Protein AF-A0A4R1GDG7-F1 (afdb_monomer)

Secondary structure (DSSP, 8-state):
-PPPP---GGG-SEEEEEIIIIIB-HHHHHHHHHHHHHHHHT----HHHHHHHHHHHHHHHHHH-TTS-HHHHHHHHHHHHHHHTTPPP-HHHHHHHHHHHTSPPBPTHHHHHHHHHTTTSEEEEEE-GGGHHHHHTSTT-EEEES-SSS-----TTS-EEEEES-GGGSPTT-EEEEE--TTPPP-TT-SEEESSHHHHHHHHHHHHHHHHHHHHTT--

Organism: NCBI:txid1476959

Foldseek 3Di:
DDDQAPDQPLQAAAEEEACVFAWWDLLVLQLVLVVVVCVVLVDPDDSVNSSVQLVVQLCVQCVVCVPDASLVSQLVSVQVSCVVSVHDRDSVSSNVSSVSSLVIDTDPQRLVLCVLVLVRHQAEYEDEPSCVVVVVVRPRHHYDHDQLDDRRPDPPVGQYEYEGQDPVSHDPPHAYEHADEPPGDDDPDHSHYDPHSVVVVVSNVVSVVVVVVVVVVPDD

Nearest PDB structures (foldseek):
  3smv-assembly1_A  TM=8.214E-01  e=2.024E-11  Pseudomonas sp. A2C
  8hp5-assembly3_C  TM=8.440E-01  e=6.913E-11  Novosphingobium sp. MBES04
  8yvw-assembly1_A  TM=8.098E-01  e=2.926E-11  Pseudomonas sp. A2C
  8hp7-assembly3_C  TM=7.987E-01  e=6.913E-11  Novosphingobium sp. MBES04
  8hp6-assembly3_C  TM=8.041E-01  e=1.358E-10  Novosphingobium sp. MBES04

InterPro domains:
  IPR023214 HAD superfamily [G3DSA:3.40.50.1000] (12-126)

Radius of gyration: 20.16 Å; Cα contacts (8 Å, |Δi|>4): 294; chains: 1; bounding box: 46×31×69 Å

Sequence (220 aa):
MKAQGDVHLVSYRHLVLDLPAGLVNFERSLITALQSLARLTQRHDTDEYLLRRFDSILANLCGAQPESDLENCIELAYLELRNELGLQSDLHAARAFARQVTRWQLYEDVPGALLYLRKFFTLSLLCPQRYQPLAASIAGVRFLEGELCDEVRVDSRVPALFIGGSRSLVPSGADWCQLRRAGRKDSEGAALVVDSLLELVALHQTQLRVASAGLEGCLP

Mean predicted aligned error: 8.97 Å

Solvent-accessible surface area (backbone atoms only — not comparable to full-atom values): 12577 Å² total; per-residue (Å²): 138,80,80,74,52,91,73,59,64,85,71,38,47,32,39,40,34,28,38,81,45,57,38,44,38,58,65,66,39,42,48,66,57,49,52,60,55,41,63,74,63,75,49,88,72,51,72,69,54,56,51,54,51,46,52,52,44,32,50,52,49,40,66,76,36,76,86,57,50,49,53,60,34,43,24,53,28,47,40,51,52,31,49,76,65,74,41,79,81,47,71,68,61,20,52,52,48,24,63,56,40,71,64,61,43,62,41,86,49,39,67,65,30,51,67,54,47,53,77,74,26,50,44,32,37,39,35,43,72,70,47,42,76,64,54,72,69,50,83,88,53,44,82,42,75,36,60,62,58,96,64,68,83,66,62,87,90,53,48,50,38,37,34,20,57,58,71,86,36,53,61,88,94,57,53,36,31,34,32,49,44,92,96,60,72,90,66,90,86,51,42,39,77,37,69,43,56,49,53,51,49,52,51,43,55,51,52,52,52,53,56,54,54,62,57,69,75,69,68,134

pLDDT: mean 79.26, std 13.62, range [26.39, 94.94]

Structure (mmCIF, N/CA/C/O backbone):
data_AF-A0A4R1GDG7-F1
#
_entry.id   AF-A0A4R1GDG7-F1
#
loop_
_atom_site.group_PDB
_atom_site.id
_atom_site.type_symbol
_atom_site.label_atom_id
_atom_site.label_alt_id
_atom_site.label_comp_id
_atom_site.label_asym_id
_atom_site.label_entity_id
_atom_site.label_seq_id
_atom_site.pdbx_PDB_ins_code
_atom_site.Cartn_x
_atom_site.Cartn_y
_atom_site.Cartn_z
_atom_site.occupancy
_atom_site.B_iso_or_equiv
_atom_site.auth_seq_id
_atom_site.auth_comp_id
_atom_site.auth_asym_id
_atom_site.auth_atom_id
_atom_site.pdbx_PDB_model_num
ATOM 1 N N . MET A 1 1 ? -14.066 -2.294 -24.208 1.00 31.61 1 MET A N 1
ATOM 2 C CA . MET A 1 1 ? -12.667 -2.762 -24.115 1.00 31.61 1 MET A CA 1
ATOM 3 C C . MET A 1 1 ? -11.778 -1.707 -24.756 1.00 31.61 1 MET A C 1
ATOM 5 O O . MET A 1 1 ? -11.641 -1.706 -25.971 1.00 31.61 1 MET A O 1
ATOM 9 N N . LYS A 1 2 ? -11.290 -0.731 -23.980 1.00 26.39 2 LYS A N 1
ATOM 10 C CA . LYS A 1 2 ? -10.283 0.221 -24.473 1.00 26.39 2 LYS A CA 1
ATOM 11 C C . LYS A 1 2 ? -8.925 -0.472 -24.402 1.00 26.39 2 LYS A C 1
ATOM 13 O O . LYS A 1 2 ? -8.643 -1.124 -23.402 1.00 26.39 2 LYS A O 1
ATOM 18 N N . ALA A 1 3 ? -8.161 -0.377 -25.485 1.00 31.73 3 ALA A N 1
ATOM 19 C CA . ALA A 1 3 ? -6.831 -0.951 -25.604 1.00 31.73 3 ALA A CA 1
ATOM 20 C C . ALA A 1 3 ? -5.943 -0.475 -24.448 1.00 31.73 3 ALA A C 1
ATOM 22 O O . ALA A 1 3 ? -5.862 0.725 -24.180 1.00 31.73 3 ALA A O 1
ATOM 23 N N . GLN A 1 4 ? -5.315 -1.436 -23.773 1.00 45.41 4 GLN A N 1
ATOM 24 C CA . GLN A 1 4 ? -4.143 -1.222 -22.934 1.00 45.41 4 GLN A CA 1
ATOM 25 C C . GLN A 1 4 ? -3.137 -0.447 -23.793 1.00 45.41 4 GLN A C 1
ATOM 27 O O . GLN A 1 4 ? -2.808 -0.902 -24.887 1.00 45.41 4 GLN A O 1
ATOM 32 N N . GLY A 1 5 ? -2.733 0.753 -23.372 1.00 50.06 5 GLY A N 1
ATOM 33 C CA . GLY A 1 5 ? -1.659 1.457 -24.068 1.00 50.06 5 GLY A CA 1
ATOM 34 C C . GLY A 1 5 ? -0.410 0.578 -24.048 1.00 50.06 5 GLY A C 1
ATOM 35 O O . GLY A 1 5 ? -0.160 -0.084 -23.040 1.00 50.06 5 GLY A O 1
ATOM 36 N N . ASP A 1 6 ? 0.343 0.536 -25.148 1.00 65.69 6 ASP A N 1
ATOM 37 C CA . ASP A 1 6 ? 1.596 -0.221 -25.265 1.00 65.69 6 ASP A CA 1
ATOM 38 C C . ASP A 1 6 ? 2.666 0.361 -24.319 1.00 65.69 6 ASP A C 1
ATOM 40 O O . ASP A 1 6 ? 3.580 1.086 -24.713 1.00 65.69 6 ASP A O 1
ATOM 44 N N . VAL A 1 7 ? 2.533 0.087 -23.021 1.00 79.62 7 VAL A N 1
ATOM 45 C CA . VAL A 1 7 ? 3.504 0.481 -22.003 1.00 79.62 7 VAL A CA 1
ATOM 46 C C . VAL A 1 7 ? 4.676 -0.486 -22.069 1.00 79.62 7 VAL A C 1
ATOM 48 O O . VAL A 1 7 ? 4.624 -1.627 -21.599 1.00 79.62 7 VAL A O 1
ATOM 51 N N . HIS A 1 8 ? 5.776 -0.006 -22.634 1.00 87.62 8 HIS A N 1
ATOM 52 C CA . HIS A 1 8 ? 7.045 -0.715 -22.647 1.00 87.62 8 HIS A CA 1
ATOM 53 C C . HIS A 1 8 ? 7.831 -0.385 -21.373 1.00 87.62 8 HIS A C 1
ATOM 55 O O . HIS A 1 8 ? 8.491 0.647 -21.288 1.00 87.62 8 HIS A O 1
ATOM 61 N N . LEU A 1 9 ? 7.796 -1.281 -20.383 1.00 90.25 9 LEU A N 1
ATOM 62 C CA . LEU A 1 9 ? 8.554 -1.176 -19.131 1.00 90.25 9 LEU A CA 1
ATOM 63 C C . LEU A 1 9 ? 10.053 -0.969 -19.375 1.00 90.25 9 LEU A C 1
ATOM 65 O O . LEU A 1 9 ? 10.709 -0.266 -18.614 1.00 90.25 9 LEU A O 1
ATOM 69 N N . VAL A 1 10 ? 10.580 -1.531 -20.463 1.00 89.50 10 VAL A N 1
ATOM 70 C CA . VAL A 1 10 ? 11.983 -1.372 -20.883 1.00 89.50 10 VAL A CA 1
ATOM 71 C C . VAL A 1 10 ? 12.363 0.067 -21.269 1.00 89.50 10 VAL A C 1
ATOM 73 O O . VAL A 1 10 ? 13.551 0.387 -21.309 1.00 89.50 10 VAL A O 1
ATOM 76 N N . SER A 1 11 ? 11.384 0.939 -21.526 1.00 89.56 11 SER A N 1
ATOM 77 C CA . SER A 1 11 ? 11.599 2.358 -21.839 1.00 89.56 11 SER A CA 1
ATOM 78 C C . SER A 1 11 ? 11.801 3.222 -20.592 1.00 89.56 11 SER A C 1
ATOM 80 O O . SER A 1 11 ? 12.280 4.351 -20.701 1.00 89.56 11 SER A O 1
ATOM 82 N N . TYR A 1 12 ? 11.472 2.709 -19.403 1.00 91.31 12 TYR A N 1
ATOM 83 C CA . TYR A 1 12 ? 11.630 3.434 -18.145 1.00 91.31 12 TYR A CA 1
ATOM 84 C C . TYR A 1 12 ? 12.960 3.103 -17.472 1.00 91.31 12 TYR A C 1
ATOM 86 O O . TYR A 1 12 ? 13.532 2.025 -17.630 1.00 91.31 12 TYR A O 1
ATOM 94 N N . ARG A 1 13 ? 13.460 4.049 -16.678 1.00 89.88 13 ARG A N 1
ATOM 95 C CA . ARG A 1 13 ? 14.675 3.882 -15.862 1.00 89.88 13 ARG A CA 1
ATOM 96 C C . ARG A 1 13 ? 14.401 4.000 -14.369 1.00 89.88 13 ARG A C 1
ATOM 98 O O . ARG A 1 13 ? 15.236 3.597 -13.558 1.00 89.88 13 ARG A O 1
ATOM 105 N N . HIS A 1 14 ? 13.234 4.522 -14.004 1.00 90.31 14 HIS A N 1
ATOM 106 C CA . HIS A 1 14 ? 12.847 4.787 -12.625 1.00 90.31 14 HIS A CA 1
ATOM 107 C C . HIS A 1 14 ? 11.423 4.293 -12.375 1.00 90.31 14 HIS A C 1
ATOM 109 O O . HIS A 1 14 ? 10.520 4.580 -13.156 1.00 90.31 14 HIS A O 1
ATOM 115 N N . LEU A 1 15 ? 11.225 3.552 -11.287 1.00 91.25 15 LEU A N 1
ATOM 116 C CA . LEU A 1 15 ? 9.905 3.211 -10.768 1.00 91.25 15 LEU A CA 1
ATOM 117 C C . LEU A 1 15 ? 9.667 3.951 -9.450 1.00 91.25 15 LEU A C 1
ATOM 119 O O . LEU A 1 15 ? 10.484 3.852 -8.527 1.00 91.25 15 LEU A O 1
ATOM 123 N N . VAL A 1 16 ? 8.549 4.669 -9.362 1.00 88.88 16 VAL A N 1
ATOM 124 C CA . VAL A 1 16 ? 8.108 5.358 -8.141 1.00 88.88 16 VAL A CA 1
ATOM 125 C C . VAL A 1 16 ? 6.919 4.599 -7.565 1.00 88.88 16 VAL A C 1
ATOM 127 O O . VAL A 1 16 ? 5.865 4.536 -8.186 1.00 88.88 16 VAL A O 1
ATOM 130 N N . LEU A 1 17 ? 7.103 3.989 -6.399 1.00 88.31 17 LEU A N 1
ATOM 131 C CA . LEU A 1 17 ? 6.155 3.082 -5.761 1.00 88.31 17 LEU A CA 1
ATOM 132 C C . LEU A 1 17 ? 5.422 3.797 -4.623 1.00 88.31 17 LEU A C 1
ATOM 134 O O . LEU A 1 17 ? 6.048 4.242 -3.661 1.00 88.31 17 LEU A O 1
ATOM 138 N N . ASP A 1 18 ? 4.099 3.854 -4.707 1.00 85.88 18 ASP A N 1
ATOM 139 C CA . ASP A 1 18 ? 3.220 4.282 -3.619 1.00 85.88 18 ASP A CA 1
ATOM 140 C C . ASP A 1 18 ? 3.191 3.197 -2.528 1.00 85.88 18 ASP A C 1
ATOM 142 O O . ASP A 1 18 ? 2.641 2.104 -2.718 1.00 85.88 18 ASP A O 1
ATOM 146 N N . LEU A 1 19 ? 3.829 3.482 -1.389 1.00 79.06 19 LEU A N 1
ATOM 147 C CA . LEU A 1 19 ? 3.965 2.533 -0.285 1.00 79.06 19 LEU A CA 1
ATOM 148 C C . LEU A 1 19 ? 2.592 2.181 0.333 1.00 79.06 19 LEU A C 1
ATOM 150 O O . LEU A 1 19 ? 2.286 0.982 0.384 1.00 79.06 19 LEU A O 1
ATOM 154 N N . PRO A 1 20 ? 1.743 3.156 0.743 1.00 74.00 20 PRO A N 1
ATOM 155 C CA . PRO A 1 20 ? 0.394 2.878 1.231 1.00 74.00 20 PRO A CA 1
ATOM 156 C C . PRO A 1 20 ? -0.512 2.128 0.247 1.00 74.00 20 PRO A C 1
ATOM 158 O O . PRO A 1 20 ? -1.388 1.362 0.654 1.00 74.00 20 PRO A O 1
ATOM 161 N N . ALA A 1 21 ? -0.358 2.361 -1.056 1.00 71.31 21 ALA A N 1
ATOM 162 C CA . ALA A 1 21 ? -1.255 1.750 -2.028 1.00 71.31 21 ALA A CA 1
ATOM 163 C C . ALA A 1 21 ? -0.818 0.411 -2.587 1.00 71.31 21 ALA A C 1
ATOM 165 O O . ALA A 1 21 ? -1.671 -0.402 -2.947 1.00 71.31 21 ALA A O 1
ATOM 166 N N . GLY A 1 22 ? 0.486 0.190 -2.695 1.00 75.81 22 GLY A N 1
ATOM 167 C CA . GLY A 1 22 ? 1.003 -0.908 -3.495 1.00 75.81 22 GLY A CA 1
ATOM 168 C C . GLY A 1 22 ? 1.680 -2.012 -2.706 1.00 75.81 22 GLY A C 1
ATOM 169 O O . GLY A 1 22 ? 1.669 -3.171 -3.133 1.00 75.81 22 GLY A O 1
ATOM 170 N N . LEU A 1 23 ? 2.299 -1.659 -1.580 1.00 82.50 23 LEU A N 1
ATOM 171 C CA . LEU A 1 23 ? 3.323 -2.510 -0.979 1.00 82.50 23 LEU A CA 1
ATOM 172 C C . LEU 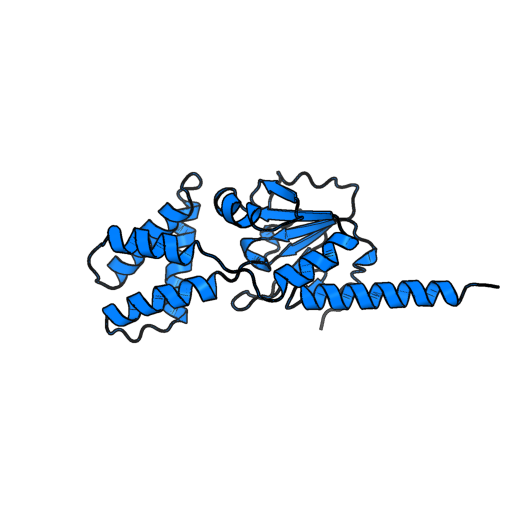A 1 23 ? 2.904 -3.142 0.333 1.00 82.50 23 LEU A C 1
ATOM 174 O O . LEU A 1 23 ? 3.404 -4.208 0.675 1.00 82.50 23 LEU A O 1
ATOM 178 N N . VAL A 1 24 ? 1.983 -2.512 1.046 1.00 81.88 24 VAL A N 1
ATOM 179 C CA . VAL A 1 24 ? 1.644 -2.876 2.414 1.00 81.88 24 VAL A CA 1
ATOM 180 C C . VAL A 1 24 ? 0.194 -3.330 2.485 1.00 81.88 24 VAL A C 1
ATOM 182 O O . VAL A 1 24 ? -0.706 -2.683 1.948 1.00 81.88 24 VAL A O 1
ATOM 185 N N . ASN A 1 25 ? -0.041 -4.446 3.166 1.00 80.12 25 ASN A N 1
ATOM 186 C CA . ASN A 1 25 ? -1.373 -4.992 3.369 1.00 80.12 25 ASN A CA 1
ATOM 187 C C . ASN A 1 25 ? -1.983 -4.460 4.676 1.00 80.12 25 ASN A C 1
ATOM 189 O O . ASN A 1 25 ? -2.031 -5.161 5.690 1.00 80.12 25 ASN A O 1
ATOM 193 N N . PHE A 1 26 ? -2.431 -3.201 4.649 1.00 75.94 26 PHE A N 1
ATOM 194 C CA . PHE A 1 26 ? -3.073 -2.551 5.799 1.00 75.94 26 PHE A CA 1
ATOM 195 C C . PHE A 1 26 ? -4.331 -3.281 6.243 1.00 75.94 26 PHE A C 1
ATOM 197 O O . PHE A 1 26 ? -4.521 -3.496 7.435 1.00 75.94 26 PHE A O 1
ATOM 204 N N . GLU A 1 27 ? -5.156 -3.700 5.285 1.00 76.06 27 GLU A N 1
ATOM 205 C CA . GLU A 1 27 ? -6.453 -4.318 5.543 1.00 76.06 27 GLU A CA 1
ATOM 206 C C . GLU A 1 27 ? -6.307 -5.610 6.353 1.00 76.06 27 GLU A C 1
ATOM 208 O O . GLU A 1 27 ? -6.983 -5.790 7.363 1.00 76.06 27 GLU A O 1
ATOM 213 N N . ARG A 1 28 ? -5.355 -6.481 5.989 1.00 75.75 28 ARG A N 1
ATOM 214 C CA . ARG A 1 28 ? -5.109 -7.736 6.716 1.00 75.75 28 ARG A CA 1
ATOM 215 C C . ARG A 1 28 ? -4.576 -7.501 8.131 1.00 75.75 28 ARG A C 1
ATOM 217 O O . ARG A 1 28 ? -4.990 -8.194 9.068 1.00 75.75 28 ARG A O 1
ATOM 224 N N . SER A 1 29 ? -3.661 -6.545 8.295 1.00 74.19 29 SER A N 1
ATOM 225 C CA . SER A 1 29 ? -3.145 -6.160 9.616 1.00 74.19 29 SER A CA 1
ATOM 226 C C . SER A 1 29 ? -4.252 -5.572 10.494 1.00 74.19 29 SER A C 1
ATOM 228 O O . SER A 1 29 ? -4.337 -5.893 11.680 1.00 74.19 29 SER A O 1
ATOM 230 N N . LEU A 1 30 ? -5.125 -4.760 9.901 1.00 83.56 30 LEU A N 1
ATOM 231 C CA . LEU A 1 30 ? -6.196 -4.061 10.589 1.00 83.56 30 LEU A CA 1
ATOM 232 C C . LEU A 1 30 ? -7.350 -4.997 10.967 1.00 83.56 30 LEU A C 1
ATOM 234 O O . LEU A 1 30 ? -7.784 -4.981 12.117 1.00 83.56 30 LEU A O 1
ATOM 238 N N . ILE A 1 31 ? -7.808 -5.866 10.057 1.00 83.25 31 ILE A N 1
ATOM 239 C CA . ILE A 1 31 ? -8.964 -6.735 10.317 1.00 83.25 31 ILE A CA 1
ATOM 240 C C . ILE A 1 31 ? -8.704 -7.707 11.463 1.00 83.25 31 ILE A C 1
ATOM 242 O O . ILE A 1 31 ? -9.545 -7.874 12.343 1.00 83.25 31 ILE A O 1
ATOM 246 N N . THR A 1 32 ? -7.500 -8.279 11.516 1.00 77.12 32 THR A N 1
ATOM 247 C CA . THR A 1 32 ? -7.106 -9.202 12.588 1.00 77.12 32 THR A CA 1
ATOM 248 C C . THR A 1 32 ? -7.201 -8.518 13.959 1.00 77.12 32 THR A C 1
ATOM 250 O O . THR A 1 32 ? -7.606 -9.131 14.949 1.00 77.12 32 THR A O 1
ATOM 253 N N . ALA A 1 33 ? -6.861 -7.228 14.024 1.00 81.50 33 ALA A N 1
ATOM 254 C CA . ALA A 1 33 ? -6.947 -6.439 15.245 1.00 81.50 33 ALA A CA 1
ATOM 255 C C . ALA A 1 33 ? -8.396 -6.010 15.557 1.00 81.50 33 ALA A C 1
ATOM 257 O O . ALA A 1 33 ? -8.839 -6.136 16.699 1.00 81.50 33 ALA A O 1
ATOM 258 N N . LEU A 1 34 ? -9.168 -5.577 14.552 1.00 85.38 34 LEU A N 1
ATOM 259 C CA . LEU A 1 34 ? -10.565 -5.147 14.709 1.00 85.38 34 LEU A CA 1
ATOM 260 C C . LEU A 1 34 ? -11.519 -6.294 15.075 1.00 85.38 34 LEU A C 1
ATOM 262 O O . LEU A 1 34 ? -12.436 -6.091 15.870 1.00 85.38 34 LEU A O 1
ATOM 266 N N . GLN A 1 35 ? -11.279 -7.517 14.596 1.00 81.25 35 GLN A N 1
ATOM 267 C CA . GLN A 1 35 ? -12.064 -8.699 14.980 1.00 81.25 35 GLN A CA 1
ATOM 268 C C . GLN A 1 35 ? -12.028 -8.959 16.492 1.00 81.25 35 GLN A C 1
ATOM 270 O O . GLN A 1 35 ? -13.007 -9.434 17.071 1.00 81.25 35 GLN A O 1
ATOM 275 N N . SER A 1 36 ? -10.919 -8.622 17.158 1.00 79.69 36 SER A N 1
ATOM 276 C CA . SER A 1 36 ? -10.824 -8.728 18.619 1.00 79.69 36 SER A CA 1
ATOM 277 C C . SER A 1 36 ? -11.787 -7.763 19.315 1.00 79.69 36 SER A C 1
ATOM 279 O O . SER A 1 36 ? -12.350 -8.101 20.352 1.00 79.69 36 SER A O 1
ATOM 281 N N . LEU A 1 37 ? -12.029 -6.594 18.719 1.00 79.12 37 LEU A N 1
ATOM 282 C CA . LEU A 1 37 ? -12.971 -5.600 19.220 1.00 79.12 37 LEU A CA 1
ATOM 283 C C . LEU A 1 37 ? -14.428 -6.016 18.959 1.00 79.12 37 LEU A C 1
ATOM 285 O O . LEU A 1 37 ? -15.251 -5.909 19.865 1.00 79.12 37 LEU A O 1
ATOM 289 N N . ALA A 1 38 ? -14.733 -6.575 17.783 1.00 78.88 38 ALA A N 1
ATOM 290 C CA . ALA A 1 38 ? -16.064 -7.103 17.453 1.00 78.88 38 ALA A CA 1
ATOM 291 C C . ALA A 1 38 ? -16.532 -8.189 18.440 1.00 78.88 38 ALA A C 1
ATOM 293 O O . ALA A 1 38 ? -17.685 -8.225 18.867 1.00 78.88 38 ALA A O 1
ATOM 294 N N . ARG A 1 39 ? -15.611 -9.062 18.871 1.00 80.50 39 ARG A N 1
ATOM 295 C CA . ARG A 1 39 ? -15.906 -10.105 19.868 1.00 80.50 39 ARG A CA 1
ATOM 296 C C . ARG A 1 39 ? -16.309 -9.533 21.229 1.00 80.50 39 ARG A C 1
ATOM 298 O O . ARG A 1 39 ? -17.102 -10.162 21.923 1.00 80.50 39 ARG A O 1
ATOM 305 N N . LEU A 1 40 ? -15.789 -8.364 21.610 1.00 75.25 40 LEU A N 1
ATOM 306 C CA . LEU A 1 40 ? -16.098 -7.728 22.898 1.00 75.25 40 LEU A CA 1
ATOM 307 C C . LEU A 1 40 ? -17.514 -7.146 22.947 1.00 75.25 40 LEU A C 1
ATOM 309 O O . LEU A 1 40 ? -18.090 -7.050 24.026 1.00 75.25 40 LEU A O 1
ATOM 313 N N . THR A 1 41 ? -18.078 -6.765 21.802 1.00 72.88 41 THR A N 1
ATOM 314 C CA . THR A 1 41 ? -19.394 -6.116 21.730 1.00 72.88 41 THR A CA 1
ATOM 315 C C . THR A 1 41 ? -20.536 -7.108 21.523 1.00 72.88 41 THR A C 1
ATOM 317 O O . THR A 1 41 ? -21.692 -6.701 21.577 1.00 72.88 41 THR A O 1
ATOM 320 N N . GLN A 1 42 ? -20.239 -8.396 21.277 1.00 68.50 42 GLN A N 1
ATOM 321 C CA . GLN A 1 42 ? -21.206 -9.420 20.838 1.00 68.50 42 GLN A CA 1
ATOM 322 C C . GLN A 1 42 ? -22.046 -8.987 19.619 1.00 68.50 42 GLN A C 1
ATOM 324 O O . GLN A 1 42 ? -23.108 -9.548 19.352 1.00 68.50 42 GLN A O 1
ATOM 329 N N . ARG A 1 43 ? -21.584 -7.982 18.867 1.00 67.38 43 ARG A N 1
ATOM 330 C CA . ARG A 1 43 ? -22.261 -7.492 17.668 1.00 67.38 43 ARG A CA 1
ATOM 331 C C . ARG A 1 43 ? -21.808 -8.323 16.478 1.00 67.38 43 ARG A C 1
ATOM 333 O O . ARG A 1 43 ? -20.621 -8.589 16.308 1.00 67.38 43 ARG A O 1
ATOM 340 N N . HIS A 1 44 ? -22.755 -8.685 15.620 1.00 65.06 44 HIS A N 1
ATOM 341 C CA . HIS A 1 44 ? -22.476 -9.270 14.308 1.00 65.06 44 HIS A CA 1
ATOM 342 C C . HIS A 1 44 ? -22.170 -8.173 13.277 1.00 65.06 44 HIS A C 1
ATOM 344 O O . HIS A 1 44 ? -22.706 -8.189 12.171 1.00 65.06 44 HIS A O 1
ATOM 350 N N . ASP A 1 45 ? -21.351 -7.187 13.649 1.00 67.56 45 ASP A N 1
ATOM 351 C CA . ASP A 1 45 ? -20.882 -6.204 12.681 1.00 67.56 45 ASP A CA 1
ATOM 352 C C . ASP A 1 45 ? -19.974 -6.937 11.681 1.00 67.56 45 ASP A C 1
ATOM 354 O O . ASP A 1 45 ? -19.062 -7.668 12.069 1.00 67.56 45 ASP A O 1
ATOM 358 N N . THR A 1 46 ? -20.256 -6.800 10.386 1.00 74.56 46 THR A N 1
ATOM 359 C CA . THR A 1 46 ? -19.459 -7.450 9.337 1.00 74.56 46 THR A CA 1
ATOM 360 C C . THR A 1 46 ? -18.046 -6.872 9.316 1.00 74.56 46 THR A C 1
ATOM 362 O O . THR A 1 46 ? -17.891 -5.657 9.431 1.00 74.56 46 THR A O 1
ATOM 365 N N . ASP A 1 47 ? -17.035 -7.706 9.072 1.00 80.75 47 ASP A N 1
ATOM 366 C CA . ASP A 1 47 ? -15.632 -7.298 8.889 1.00 80.75 47 ASP A CA 1
ATOM 367 C C . ASP A 1 47 ? -15.487 -6.080 7.950 1.00 80.75 47 ASP A C 1
ATOM 369 O O . ASP A 1 47 ? -14.769 -5.127 8.249 1.00 80.75 47 ASP A O 1
ATOM 373 N N . GLU A 1 48 ? -16.264 -6.058 6.864 1.00 80.62 48 GLU A N 1
ATOM 374 C CA . GLU A 1 48 ? -16.318 -4.962 5.890 1.00 80.62 48 GLU A CA 1
ATOM 375 C C . GLU A 1 48 ? -16.803 -3.629 6.491 1.00 80.62 48 GLU A C 1
ATOM 377 O O . GLU A 1 48 ? -16.307 -2.562 6.127 1.00 80.62 48 GLU A O 1
ATOM 382 N N . TYR A 1 49 ? -17.751 -3.670 7.432 1.00 84.94 49 TYR A N 1
ATOM 383 C CA . TYR A 1 49 ? -18.238 -2.479 8.132 1.00 84.94 49 TYR A CA 1
ATOM 384 C C . TYR A 1 49 ? -17.157 -1.907 9.048 1.00 84.94 49 TYR A C 1
ATOM 386 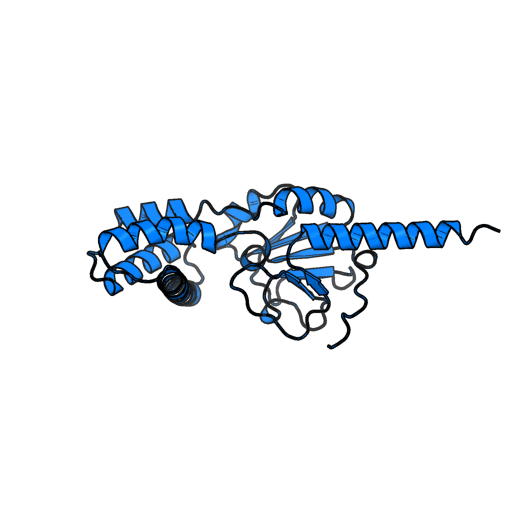O O . TYR A 1 49 ? -16.883 -0.710 8.990 1.00 84.94 49 TYR A O 1
ATOM 394 N N . LEU A 1 50 ? -16.524 -2.755 9.865 1.00 85.94 50 LEU A N 1
ATOM 395 C CA . LEU A 1 50 ? -15.498 -2.319 10.815 1.00 85.94 50 LEU A CA 1
ATOM 396 C C . LEU A 1 50 ? -14.294 -1.716 10.097 1.00 85.94 50 LEU A C 1
ATOM 398 O O . LEU A 1 50 ? -13.826 -0.653 10.498 1.00 85.94 50 LEU A O 1
ATOM 402 N N . LEU A 1 51 ? -13.845 -2.351 9.011 1.00 85.75 51 LEU A N 1
ATOM 403 C CA . LEU A 1 51 ? -12.770 -1.829 8.168 1.00 85.75 51 LEU A CA 1
ATOM 404 C C . LEU A 1 51 ? -13.133 -0.468 7.579 1.00 85.75 51 LEU A C 1
ATOM 406 O O . LEU A 1 51 ? -12.426 0.506 7.815 1.00 85.75 51 LEU A O 1
ATOM 410 N N . ARG A 1 52 ? -14.276 -0.364 6.889 1.00 85.12 52 ARG A N 1
ATOM 411 C CA . ARG A 1 52 ? -14.703 0.904 6.277 1.00 85.12 52 ARG A CA 1
ATOM 412 C C . ARG A 1 52 ? -14.892 2.012 7.301 1.00 85.12 52 ARG A C 1
ATOM 414 O O . ARG A 1 52 ? -14.565 3.165 7.017 1.00 85.12 52 ARG A O 1
ATOM 421 N N . ARG A 1 53 ? -15.448 1.691 8.472 1.00 89.81 53 ARG A N 1
ATOM 422 C CA . ARG A 1 53 ? -15.681 2.687 9.516 1.00 89.81 53 ARG A CA 1
ATOM 423 C C . ARG A 1 53 ? -14.365 3.162 10.110 1.00 89.81 53 ARG A C 1
ATOM 425 O O . ARG A 1 53 ? -14.164 4.370 10.200 1.00 89.81 53 ARG A O 1
ATOM 432 N N . PHE A 1 54 ? -13.465 2.238 10.439 1.00 90.00 54 PHE A N 1
ATOM 433 C CA . PHE A 1 54 ? -12.143 2.583 10.943 1.00 90.00 54 PHE A CA 1
ATOM 434 C C . PHE A 1 54 ? -11.350 3.416 9.930 1.00 90.00 54 PHE A C 1
ATOM 436 O O . PHE A 1 54 ? -10.830 4.465 10.296 1.00 90.00 54 PHE A O 1
ATOM 443 N N . ASP A 1 55 ? -11.324 3.011 8.657 1.00 86.19 55 ASP A N 1
ATOM 444 C CA . ASP A 1 55 ? -10.646 3.752 7.587 1.00 86.19 55 ASP A CA 1
ATOM 445 C C . ASP A 1 55 ? -11.202 5.173 7.440 1.00 86.19 55 ASP A C 1
ATOM 447 O O . ASP A 1 55 ? -10.441 6.130 7.300 1.0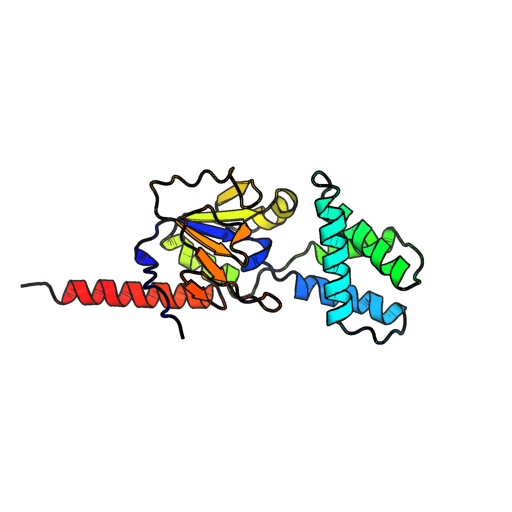0 86.19 55 ASP A O 1
ATOM 451 N N . SER A 1 56 ? -12.527 5.335 7.519 1.00 87.19 56 SER A N 1
ATOM 452 C CA . SER A 1 56 ? -13.169 6.651 7.462 1.00 87.19 56 SER A CA 1
ATOM 453 C C . SER A 1 56 ? -12.777 7.543 8.640 1.00 87.19 56 SER A C 1
ATOM 455 O O . SER A 1 56 ? -12.508 8.725 8.432 1.00 87.19 56 SER A O 1
ATOM 457 N N . ILE A 1 57 ? -12.765 7.004 9.861 1.00 90.94 57 ILE A N 1
ATOM 458 C CA . ILE A 1 57 ? -12.365 7.745 11.063 1.00 90.94 57 ILE A CA 1
ATOM 459 C C . ILE A 1 57 ? -10.885 8.130 10.961 1.00 90.94 57 ILE A C 1
ATOM 461 O O . ILE A 1 57 ? -10.527 9.295 11.142 1.00 90.94 57 ILE A O 1
ATOM 465 N N . LEU A 1 58 ? -10.029 7.169 10.604 1.00 87.50 58 LEU A N 1
ATOM 466 C CA . LEU A 1 58 ? -8.592 7.374 10.477 1.00 87.50 58 LEU A CA 1
ATOM 467 C C . LEU A 1 58 ? -8.270 8.439 9.425 1.00 87.50 58 LEU A C 1
ATOM 469 O O . LEU A 1 58 ? -7.453 9.316 9.696 1.00 87.50 58 LEU A O 1
ATO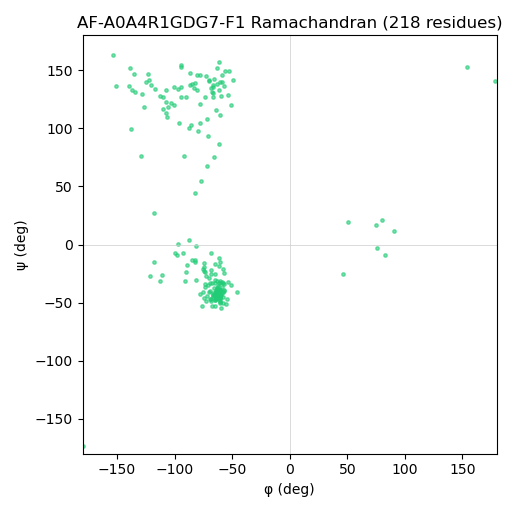M 473 N N . ALA A 1 59 ? -8.918 8.400 8.257 1.00 82.69 59 ALA A N 1
ATOM 474 C CA . ALA A 1 59 ? -8.731 9.399 7.207 1.00 82.69 59 ALA A CA 1
ATOM 475 C C . ALA A 1 59 ? -9.110 10.811 7.682 1.00 82.69 59 ALA A C 1
ATOM 477 O O . ALA A 1 59 ? -8.360 11.758 7.444 1.00 82.69 59 ALA A O 1
ATOM 478 N N . ASN A 1 60 ? -10.228 10.946 8.403 1.00 86.56 60 ASN A N 1
ATOM 479 C CA . ASN A 1 60 ? -10.671 12.229 8.948 1.00 86.56 60 ASN A CA 1
ATOM 480 C C . ASN A 1 60 ? -9.690 12.774 9.998 1.00 86.56 60 ASN A C 1
ATOM 482 O O . ASN A 1 60 ? -9.293 13.935 9.919 1.00 86.56 60 ASN A O 1
ATOM 486 N N . LEU A 1 61 ? -9.263 11.938 10.951 1.00 85.81 61 LEU A N 1
ATOM 487 C CA . LEU A 1 61 ? -8.331 12.336 12.012 1.00 85.81 61 LEU A CA 1
ATOM 488 C C . LEU A 1 61 ? -6.939 12.665 11.459 1.00 85.81 61 LEU A C 1
ATOM 490 O O . LEU A 1 61 ? -6.376 13.706 11.792 1.00 85.81 61 LEU A O 1
ATOM 494 N N . CYS A 1 62 ? -6.413 11.821 10.566 1.00 77.06 62 CYS A N 1
ATOM 495 C CA . CYS A 1 62 ? -5.117 12.039 9.922 1.00 77.06 62 CYS A CA 1
ATOM 496 C C . CYS A 1 62 ? -5.104 13.298 9.051 1.00 77.06 62 CYS A C 1
ATOM 498 O O . CYS A 1 62 ? -4.078 13.974 8.991 1.00 77.06 62 CYS A O 1
ATOM 500 N N . GLY A 1 63 ? -6.210 13.581 8.356 1.00 76.81 63 GLY A N 1
ATOM 501 C CA . GLY A 1 63 ? -6.348 14.763 7.507 1.00 76.81 63 GLY A CA 1
ATOM 502 C C . GLY A 1 63 ? -6.509 16.052 8.312 1.00 76.81 63 GLY A C 1
ATOM 503 O O . GLY A 1 63 ? -5.961 17.083 7.934 1.00 76.81 63 GLY A O 1
ATOM 504 N N . ALA A 1 64 ? -7.213 15.998 9.445 1.00 78.94 64 ALA A N 1
ATOM 505 C CA . ALA A 1 64 ? -7.373 17.145 10.338 1.00 78.94 64 ALA A CA 1
ATOM 506 C C . ALA A 1 64 ? -6.096 17.478 11.134 1.00 78.94 64 ALA A C 1
ATOM 508 O O . ALA A 1 64 ? -5.934 18.615 11.573 1.00 78.94 64 ALA A O 1
ATOM 509 N N . GLN A 1 65 ? -5.201 16.503 11.334 1.00 77.50 65 GLN A N 1
ATOM 510 C CA . GLN A 1 65 ? -3.961 16.652 12.102 1.00 77.50 65 GLN A CA 1
ATOM 511 C C . GLN A 1 65 ? -2.750 16.133 11.306 1.00 77.50 65 GLN A C 1
ATOM 513 O O . GLN A 1 65 ? -2.240 15.046 11.586 1.00 77.50 65 GLN A O 1
ATOM 518 N N . PRO A 1 66 ? -2.261 16.889 10.308 1.00 66.56 66 PRO A N 1
ATOM 519 C CA . PRO A 1 66 ? -1.177 16.433 9.437 1.00 66.56 66 PRO A CA 1
ATOM 520 C C . PRO A 1 66 ? 0.162 16.238 10.167 1.00 66.56 66 PRO A C 1
ATOM 522 O O . PRO A 1 66 ? 0.968 15.424 9.726 1.00 66.56 66 PRO A O 1
ATOM 525 N N . GLU A 1 67 ? 0.378 16.936 11.287 1.00 71.69 67 GLU A N 1
ATOM 526 C CA . GLU A 1 67 ? 1.591 16.821 12.113 1.00 71.69 67 GLU A CA 1
ATOM 527 C C . GLU A 1 67 ? 1.542 15.665 13.125 1.00 71.69 67 GLU A C 1
ATOM 529 O O . GLU A 1 67 ? 2.570 15.307 13.699 1.00 71.69 67 GLU A O 1
ATOM 534 N N . SER A 1 68 ? 0.365 15.074 13.359 1.00 75.69 68 SER A N 1
ATOM 535 C CA . SER A 1 68 ? 0.236 13.938 14.272 1.00 75.69 68 SER A CA 1
ATOM 536 C C . SER A 1 68 ? 0.934 12.713 13.691 1.00 75.69 68 SER A C 1
ATOM 538 O O . SER A 1 68 ? 0.747 12.357 12.521 1.00 75.69 68 SER A O 1
ATOM 540 N N . ASP A 1 69 ? 1.702 12.018 14.533 1.00 79.06 69 ASP A N 1
ATOM 541 C CA . ASP A 1 69 ? 2.223 10.717 14.152 1.00 79.06 69 ASP A CA 1
ATOM 542 C C . ASP A 1 69 ? 1.075 9.725 13.884 1.00 79.06 69 ASP A C 1
ATOM 544 O O . ASP A 1 69 ? -0.082 9.877 14.298 1.00 79.06 69 ASP A O 1
ATOM 548 N N . LEU A 1 70 ? 1.398 8.710 13.092 1.00 79.00 70 LEU A N 1
ATOM 549 C CA . LEU A 1 70 ? 0.437 7.702 12.678 1.00 79.00 70 LEU A CA 1
ATOM 550 C C . LEU A 1 70 ? -0.107 6.908 13.874 1.00 79.00 70 LEU A C 1
ATOM 552 O O . LEU A 1 70 ? -1.286 6.565 13.878 1.00 79.00 70 LEU A O 1
ATOM 556 N N . GLU A 1 71 ? 0.741 6.599 14.858 1.00 85.62 71 GLU A N 1
ATOM 557 C CA . GLU A 1 71 ? 0.343 5.825 16.037 1.00 85.62 71 GLU A CA 1
ATOM 558 C C . GLU A 1 71 ? -0.748 6.558 16.812 1.00 85.62 71 GLU A C 1
ATOM 560 O O . GLU A 1 71 ? -1.793 5.971 17.078 1.00 85.62 71 GLU A O 1
ATOM 565 N N . ASN A 1 72 ? -0.580 7.856 17.054 1.00 88.06 72 ASN A N 1
ATOM 566 C CA . ASN A 1 72 ? -1.568 8.706 17.699 1.00 88.06 72 ASN A CA 1
ATOM 567 C C . ASN A 1 72 ? -2.870 8.781 16.891 1.00 88.06 72 ASN A C 1
ATOM 569 O O . ASN A 1 72 ? -3.955 8.649 17.454 1.00 88.06 72 ASN A O 1
ATOM 573 N N . CYS A 1 73 ? -2.792 8.923 15.563 1.00 88.25 73 CYS A N 1
ATOM 574 C CA . CYS A 1 73 ? -3.991 8.910 14.720 1.00 88.25 73 CYS A CA 1
ATOM 575 C C . CYS A 1 73 ? -4.759 7.582 14.831 1.00 88.25 73 CYS A C 1
ATOM 577 O O . CYS A 1 73 ? -5.988 7.575 14.890 1.00 88.25 73 CYS A O 1
ATOM 579 N N . ILE A 1 74 ? -4.040 6.459 14.887 1.00 90.06 74 ILE A N 1
ATOM 580 C CA . ILE A 1 74 ? -4.613 5.121 15.050 1.00 90.06 74 ILE A CA 1
ATOM 581 C C . ILE A 1 74 ? -5.19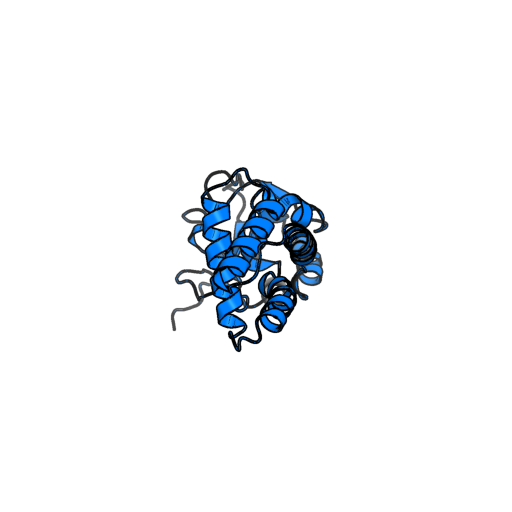2 4.928 16.457 1.00 90.06 74 ILE A C 1
ATOM 583 O O . ILE A 1 74 ? -6.273 4.351 16.588 1.00 90.06 74 ILE A O 1
ATOM 587 N N . GLU A 1 75 ? -4.515 5.414 17.502 1.00 92.88 75 GLU A N 1
ATOM 588 C CA . GLU A 1 75 ? -5.019 5.399 18.879 1.00 92.88 75 GLU A CA 1
ATOM 589 C C . GLU A 1 75 ? -6.349 6.150 18.972 1.00 92.88 75 GLU A C 1
ATOM 591 O O . GLU A 1 75 ? -7.336 5.600 19.465 1.00 92.88 75 GLU A O 1
ATOM 596 N N . LEU A 1 76 ? -6.404 7.375 18.444 1.00 93.00 76 LEU A N 1
ATOM 597 C CA . LEU A 1 76 ? -7.616 8.191 18.432 1.00 93.00 76 LEU A CA 1
ATOM 598 C C . LEU A 1 76 ? -8.733 7.537 17.611 1.00 93.00 76 LEU A C 1
ATOM 600 O O . LEU A 1 76 ? -9.862 7.449 18.095 1.00 93.00 76 LEU A O 1
ATOM 604 N N . ALA A 1 77 ? -8.416 7.000 16.428 1.00 93.19 77 ALA A N 1
ATOM 605 C CA . ALA A 1 77 ? -9.396 6.310 15.594 1.00 93.19 77 ALA A CA 1
ATOM 606 C C . ALA A 1 77 ? -9.986 5.078 16.293 1.00 93.19 77 ALA A C 1
ATOM 608 O O . ALA A 1 77 ? -11.187 4.814 16.215 1.00 93.19 77 ALA A O 1
ATOM 609 N N . TYR A 1 78 ? -9.153 4.337 17.024 1.00 93.56 78 TYR A N 1
ATOM 610 C CA . TYR A 1 78 ? -9.587 3.188 17.807 1.00 93.56 78 TYR A CA 1
ATOM 611 C C . TYR A 1 78 ? -10.502 3.592 18.968 1.00 93.56 78 TYR A C 1
ATOM 613 O O . TYR A 1 78 ? -11.523 2.944 19.198 1.00 93.56 78 TYR A O 1
ATOM 621 N N . LEU A 1 79 ? -10.170 4.665 19.691 1.00 93.88 79 LEU A N 1
ATOM 622 C CA . LEU A 1 79 ? -11.009 5.184 20.775 1.00 93.88 79 LEU A CA 1
ATOM 623 C C . LEU A 1 79 ? -12.362 5.682 20.257 1.00 93.88 79 LEU A C 1
ATOM 625 O O . LEU A 1 79 ? -13.389 5.407 20.875 1.00 93.88 79 LEU A O 1
ATOM 629 N N . GLU A 1 80 ? -12.376 6.367 19.116 1.00 93.81 80 GLU A N 1
ATOM 630 C CA . GLU A 1 80 ? -13.607 6.822 18.473 1.00 93.81 80 GLU A CA 1
ATOM 631 C C . GLU A 1 80 ? -14.476 5.636 18.036 1.00 93.81 80 GLU A C 1
ATOM 633 O O . GLU A 1 80 ? -15.648 5.573 18.409 1.00 93.81 80 GLU A O 1
ATOM 638 N N . LEU A 1 81 ? -13.891 4.625 17.383 1.00 92.69 81 LEU A N 1
ATOM 639 C CA . LEU A 1 81 ? -14.614 3.407 17.009 1.00 92.69 81 LEU A CA 1
ATOM 640 C C . LEU A 1 81 ? -15.168 2.658 18.235 1.00 92.69 81 LEU A C 1
ATOM 642 O O . LEU A 1 81 ? -16.287 2.148 18.203 1.00 92.69 81 LEU A O 1
ATOM 646 N N . ARG A 1 82 ? -14.420 2.598 19.344 1.00 91.81 82 ARG A N 1
ATOM 647 C CA . ARG A 1 82 ? -14.913 2.014 20.605 1.00 91.81 82 ARG A CA 1
ATOM 648 C C . ARG A 1 82 ? -16.131 2.751 21.137 1.00 91.81 82 ARG A C 1
ATOM 650 O O . ARG A 1 82 ? -17.103 2.098 21.514 1.00 91.81 82 ARG A O 1
ATOM 657 N N . ASN A 1 83 ? -16.080 4.080 21.147 1.00 91.69 83 ASN A N 1
ATOM 658 C CA . ASN A 1 83 ? -17.188 4.907 21.607 1.00 91.69 83 ASN A CA 1
ATOM 659 C C . ASN A 1 83 ? -18.437 4.684 20.738 1.00 91.69 83 ASN A C 1
ATOM 661 O O . ASN A 1 83 ? -19.525 4.502 21.281 1.00 91.69 83 ASN A O 1
ATOM 665 N N . GLU A 1 84 ? -18.286 4.607 19.409 1.00 90.44 84 GLU A N 1
ATOM 666 C CA . GLU A 1 84 ? -19.392 4.291 18.487 1.00 90.44 84 GLU A CA 1
ATOM 667 C C . GLU A 1 84 ? -20.023 2.922 18.751 1.00 90.44 84 GLU A C 1
ATOM 669 O O . GLU A 1 84 ? -21.228 2.727 18.580 1.00 90.44 84 GLU A O 1
ATOM 674 N N . LEU A 1 85 ? -19.213 1.969 19.201 1.00 87.94 85 LEU A N 1
ATOM 675 C CA . LEU A 1 85 ? -19.653 0.618 19.517 1.00 87.94 85 LEU A CA 1
ATOM 676 C C . LEU A 1 85 ? -20.162 0.464 20.960 1.00 87.94 85 LEU A C 1
ATOM 678 O O . LEU A 1 85 ? -20.530 -0.642 21.357 1.00 87.94 85 LEU A O 1
ATOM 682 N N . GLY A 1 86 ? -20.232 1.557 21.730 1.00 88.50 86 GLY A N 1
ATOM 683 C CA . GLY A 1 86 ? -20.720 1.569 23.112 1.00 88.50 86 GLY A CA 1
ATOM 684 C C . GLY A 1 86 ? -19.737 0.980 24.127 1.00 88.50 86 GLY A C 1
ATOM 685 O O . GLY A 1 86 ? -20.133 0.630 25.239 1.00 88.50 86 GLY A O 1
ATOM 686 N N . LEU A 1 87 ? -18.461 0.846 23.758 1.00 88.31 87 LEU A N 1
ATOM 687 C CA . LEU A 1 87 ? -17.401 0.401 24.655 1.00 88.31 87 LEU A CA 1
ATOM 688 C C . LEU A 1 87 ? -16.819 1.586 25.429 1.00 88.31 87 LEU A C 1
ATOM 690 O O . LEU A 1 87 ? -16.687 2.690 24.910 1.00 88.31 87 LEU A O 1
ATOM 694 N N . GLN A 1 88 ? -16.394 1.332 26.668 1.00 88.69 88 GLN A N 1
ATOM 695 C CA . GLN A 1 88 ? -15.628 2.302 27.453 1.00 88.69 88 GLN A CA 1
ATOM 696 C C . GLN A 1 88 ? -14.314 2.652 26.737 1.00 88.69 88 GLN A C 1
ATOM 698 O O . GLN A 1 88 ? -13.636 1.767 26.189 1.00 88.69 88 GLN A O 1
ATOM 703 N N . SER A 1 89 ? -13.947 3.933 26.787 1.00 89.12 89 SER A N 1
ATOM 704 C CA . SER A 1 89 ? -12.644 4.423 26.337 1.00 89.12 89 SER A CA 1
ATOM 705 C C . SER A 1 89 ? -11.529 3.747 27.139 1.00 89.12 89 SER A C 1
ATOM 707 O O . SER A 1 89 ? -11.566 3.719 28.369 1.00 89.12 89 SER A O 1
ATOM 709 N N . ASP A 1 90 ? -10.551 3.174 26.440 1.00 91.19 90 ASP A N 1
ATOM 710 C CA . ASP A 1 90 ? -9.426 2.462 27.042 1.00 91.19 90 ASP A CA 1
ATOM 711 C C . ASP A 1 90 ? -8.136 2.834 26.306 1.00 91.19 90 ASP A C 1
ATOM 713 O O . ASP A 1 90 ? -7.827 2.315 25.231 1.00 91.19 90 ASP A O 1
ATOM 717 N N . LEU A 1 91 ? -7.381 3.755 26.907 1.00 92.81 91 LEU A N 1
ATOM 718 C CA . LEU A 1 91 ? -6.110 4.242 26.371 1.00 92.81 91 LEU A CA 1
ATOM 719 C C . LEU A 1 91 ? -5.037 3.149 26.317 1.00 92.81 91 LEU A C 1
ATOM 721 O O . LEU A 1 91 ? -4.162 3.187 25.454 1.00 92.81 91 LEU A O 1
ATOM 725 N N . HIS A 1 92 ? -5.069 2.178 27.233 1.00 93.06 92 HIS A N 1
ATOM 726 C CA . HIS A 1 92 ? -4.097 1.091 27.224 1.00 93.06 92 HIS A CA 1
ATOM 727 C C . HIS A 1 92 ? -4.367 0.147 26.051 1.00 93.06 92 HIS A C 1
ATOM 729 O O . HIS A 1 92 ? -3.441 -0.195 25.311 1.00 93.06 92 HIS A O 1
ATOM 735 N N . ALA A 1 93 ? -5.639 -0.199 25.831 1.00 90.31 93 ALA A N 1
ATOM 736 C CA . ALA A 1 93 ? -6.059 -0.962 24.663 1.00 90.31 93 ALA A CA 1
ATOM 737 C C . ALA A 1 93 ? -5.778 -0.211 23.353 1.00 90.31 93 ALA A C 1
ATOM 739 O O . ALA A 1 93 ? -5.321 -0.836 22.401 1.00 90.31 93 ALA A O 1
ATOM 740 N N . ALA A 1 94 ? -5.975 1.112 23.312 1.00 92.06 94 ALA A N 1
ATOM 741 C CA . ALA A 1 94 ? -5.663 1.930 22.138 1.00 92.06 94 ALA A CA 1
ATOM 742 C C . ALA A 1 94 ? -4.177 1.878 21.770 1.00 92.06 94 ALA A C 1
ATOM 744 O O . ALA A 1 94 ? -3.838 1.559 20.633 1.00 92.06 94 ALA A O 1
ATOM 745 N N . ARG A 1 95 ? -3.283 2.080 22.745 1.00 91.62 95 ARG A N 1
ATOM 746 C CA . ARG A 1 95 ? -1.826 1.970 22.547 1.00 91.62 95 ARG A CA 1
ATOM 747 C C . ARG A 1 95 ? -1.402 0.576 22.098 1.00 91.62 95 ARG A C 1
ATOM 749 O O . ARG A 1 95 ? -0.540 0.426 21.234 1.00 91.62 95 ARG A O 1
ATOM 756 N N . ALA A 1 96 ? -1.980 -0.462 22.704 1.00 89.25 96 ALA A N 1
ATOM 757 C CA . ALA A 1 96 ? -1.702 -1.843 22.326 1.00 89.25 96 ALA A CA 1
ATOM 758 C C . ALA A 1 96 ? -2.166 -2.134 20.890 1.00 89.25 96 ALA A C 1
ATOM 760 O O . ALA A 1 96 ? -1.416 -2.730 20.116 1.00 89.25 96 ALA A O 1
ATOM 761 N N . PHE A 1 97 ? -3.361 -1.662 20.530 1.00 89.69 97 PHE A N 1
ATOM 762 C CA . PHE A 1 97 ? -3.909 -1.759 19.184 1.00 89.69 97 PHE A CA 1
ATOM 763 C C . PHE A 1 97 ? -3.021 -1.036 18.174 1.00 89.69 97 PHE A C 1
ATOM 765 O O . PHE A 1 97 ? -2.615 -1.656 17.196 1.00 89.69 97 PHE A O 1
ATOM 772 N N . ALA A 1 98 ? -2.643 0.218 18.441 1.00 88.81 98 ALA A N 1
ATOM 773 C CA . ALA A 1 98 ? -1.783 1.002 17.564 1.00 88.81 98 ALA A CA 1
ATOM 774 C C . ALA A 1 98 ? -0.462 0.285 17.279 1.00 88.81 98 ALA A C 1
ATOM 776 O O . ALA A 1 98 ? -0.154 0.016 16.123 1.00 88.81 98 ALA A O 1
ATOM 777 N N . ARG A 1 99 ? 0.240 -0.173 18.322 1.00 85.56 99 ARG A N 1
ATOM 778 C CA . ARG A 1 99 ? 1.482 -0.957 18.185 1.00 85.56 99 ARG A CA 1
ATOM 779 C C . ARG A 1 99 ? 1.305 -2.273 17.436 1.00 85.56 99 ARG A C 1
ATOM 781 O O . ARG A 1 99 ? 2.256 -2.773 16.837 1.00 85.56 99 ARG A O 1
ATOM 788 N N . GLN A 1 100 ? 0.136 -2.900 17.546 1.00 84.06 100 GLN A N 1
ATOM 789 C CA . GLN A 1 100 ? -0.158 -4.135 16.832 1.00 84.06 100 GLN A CA 1
ATOM 790 C C . GLN A 1 100 ? -0.368 -3.855 15.348 1.00 84.06 100 GLN A C 1
ATOM 792 O O . GLN A 1 100 ? 0.216 -4.551 14.518 1.00 84.06 100 GLN A O 1
ATOM 797 N N . VAL A 1 101 ? -1.187 -2.856 15.013 1.00 80.56 101 VAL A N 1
ATOM 798 C CA . VAL A 1 101 ? -1.502 -2.572 13.617 1.00 80.56 101 VAL A CA 1
ATOM 799 C C . VAL A 1 101 ? -0.328 -1.918 12.907 1.00 80.56 101 VAL A C 1
ATOM 801 O O . VAL A 1 101 ? -0.107 -2.292 11.771 1.00 80.56 101 VAL A O 1
ATOM 804 N N . THR A 1 102 ? 0.496 -1.078 13.549 1.00 76.81 102 THR A N 1
ATOM 805 C CA . THR A 1 102 ? 1.684 -0.463 12.915 1.00 76.81 102 THR A CA 1
ATOM 806 C C . THR A 1 102 ? 2.810 -1.447 12.591 1.00 76.81 102 THR A C 1
ATOM 808 O O . THR A 1 102 ? 3.735 -1.101 11.854 1.00 76.81 102 THR A O 1
ATOM 811 N N . ARG A 1 103 ? 2.714 -2.714 13.023 1.00 74.56 103 ARG A N 1
ATOM 812 C CA . ARG A 1 103 ? 3.538 -3.831 12.514 1.00 74.56 103 ARG A CA 1
ATOM 813 C C . ARG A 1 103 ? 3.044 -4.299 11.148 1.00 74.56 103 ARG A C 1
ATOM 815 O O . ARG A 1 103 ? 2.710 -5.469 10.943 1.00 74.56 103 ARG A O 1
ATOM 822 N N . TRP A 1 104 ? 2.958 -3.361 10.221 1.00 75.31 104 TRP A N 1
ATOM 823 C CA . TRP A 1 104 ? 2.428 -3.613 8.901 1.00 75.31 104 TRP A CA 1
ATOM 824 C C . TRP A 1 104 ? 3.273 -4.613 8.124 1.00 75.31 104 TRP A C 1
ATOM 826 O O . TRP A 1 104 ? 4.504 -4.575 8.141 1.00 75.31 104 TRP A O 1
ATOM 836 N N . GLN A 1 105 ? 2.586 -5.511 7.427 1.00 77.75 105 GLN A N 1
ATOM 837 C CA . GLN A 1 105 ? 3.223 -6.522 6.600 1.00 77.75 105 GLN A CA 1
ATOM 838 C C . GLN A 1 105 ? 3.172 -6.099 5.139 1.00 77.75 105 GLN A C 1
ATOM 840 O O . GLN A 1 105 ? 2.141 -5.645 4.635 1.00 77.75 105 GLN A O 1
ATOM 845 N N . LEU A 1 106 ? 4.299 -6.272 4.454 1.00 85.25 106 LEU A N 1
ATOM 846 C CA . LEU A 1 106 ? 4.328 -6.169 3.005 1.00 85.25 106 LEU A CA 1
ATOM 847 C C . LEU A 1 106 ? 3.450 -7.265 2.392 1.00 85.25 106 LEU A C 1
ATOM 849 O O . LEU A 1 106 ? 3.303 -8.346 2.970 1.00 85.25 106 LEU A O 1
ATOM 853 N N . TYR A 1 107 ? 2.897 -7.014 1.206 1.00 86.81 107 TYR A N 1
ATOM 854 C CA . TYR A 1 107 ? 2.347 -8.106 0.406 1.00 86.81 107 TYR A CA 1
ATOM 855 C C . TYR A 1 107 ? 3.444 -9.134 0.100 1.00 86.81 107 TYR A C 1
ATOM 857 O O . TYR A 1 107 ? 4.610 -8.785 -0.083 1.00 86.81 107 TYR A O 1
ATOM 865 N N . GLU A 1 108 ? 3.061 -10.408 0.035 1.00 88.75 108 GLU A N 1
ATOM 866 C CA . GLU A 1 108 ? 3.985 -11.537 -0.120 1.00 88.75 108 GLU A CA 1
ATOM 867 C C . GLU A 1 108 ? 4.871 -11.420 -1.373 1.00 88.75 108 GLU A C 1
ATOM 869 O O . GLU A 1 108 ? 6.049 -11.773 -1.342 1.00 88.75 108 GLU A O 1
ATOM 874 N N . ASP A 1 109 ? 4.339 -10.848 -2.457 1.00 91.25 109 ASP A N 1
ATOM 875 C CA . ASP A 1 109 ? 5.057 -10.652 -3.718 1.00 91.25 109 ASP A CA 1
ATOM 876 C C . ASP A 1 109 ? 6.100 -9.523 -3.670 1.00 91.25 109 ASP A C 1
ATOM 878 O O . ASP A 1 109 ? 7.012 -9.483 -4.501 1.00 91.25 109 ASP A O 1
ATOM 882 N N . VAL A 1 110 ? 5.997 -8.603 -2.707 1.00 90.94 110 VAL A N 1
ATOM 883 C CA . VAL A 1 110 ? 6.763 -7.350 -2.711 1.00 90.94 110 VAL A CA 1
ATOM 884 C C . VAL A 1 110 ? 8.264 -7.574 -2.524 1.00 90.94 110 VAL A C 1
ATOM 886 O O . VAL A 1 110 ? 9.017 -7.105 -3.381 1.00 90.94 110 VAL A O 1
ATOM 889 N N . PRO A 1 111 ? 8.758 -8.294 -1.493 1.00 89.38 111 PRO A N 1
ATOM 890 C CA . PRO A 1 111 ? 10.200 -8.452 -1.301 1.00 89.38 111 PRO A CA 1
ATOM 891 C C . PRO A 1 111 ? 10.890 -9.082 -2.518 1.00 89.38 111 PRO A C 1
ATOM 893 O O . PRO A 1 111 ? 11.914 -8.583 -2.985 1.00 89.38 111 PRO A O 1
ATOM 896 N N . GLY A 1 112 ? 10.299 -10.143 -3.078 1.00 90.69 112 GLY A N 1
ATOM 897 C CA . GLY A 1 112 ? 10.833 -10.830 -4.255 1.00 90.69 112 GLY A CA 1
ATOM 898 C C . GLY A 1 112 ? 10.825 -9.952 -5.507 1.00 90.69 112 GLY A C 1
ATOM 899 O O . GLY A 1 112 ? 11.827 -9.885 -6.225 1.00 90.69 112 GLY A O 1
ATOM 900 N N . ALA A 1 113 ? 9.729 -9.228 -5.747 1.00 93.38 113 ALA A N 1
ATOM 901 C CA . ALA A 1 113 ? 9.621 -8.347 -6.901 1.00 93.38 113 ALA A CA 1
ATOM 902 C C . ALA A 1 113 ? 10.599 -7.166 -6.823 1.00 93.38 113 ALA A C 1
ATOM 904 O O . ALA A 1 113 ? 11.288 -6.887 -7.803 1.00 93.38 113 ALA A O 1
ATOM 905 N N . LEU A 1 114 ? 10.745 -6.519 -5.661 1.00 92.44 114 LEU A N 1
ATOM 906 C CA . LEU A 1 114 ? 11.698 -5.415 -5.484 1.00 92.44 114 LEU A CA 1
ATOM 907 C C . LEU A 1 114 ? 13.150 -5.869 -5.700 1.00 92.44 114 LEU A C 1
ATOM 909 O O . LEU A 1 114 ? 13.927 -5.163 -6.347 1.00 92.44 114 LEU A O 1
ATOM 913 N N . LEU A 1 115 ? 13.513 -7.073 -5.236 1.00 91.38 115 LEU A N 1
ATOM 914 C CA . LEU A 1 115 ? 14.839 -7.659 -5.472 1.00 91.38 115 LEU A CA 1
ATOM 915 C C . LEU A 1 115 ? 15.144 -7.885 -6.958 1.00 91.38 115 LEU A C 1
ATOM 917 O O . LEU A 1 115 ? 16.308 -7.785 -7.363 1.00 91.38 115 LEU A O 1
ATOM 921 N N . TYR A 1 116 ? 14.127 -8.201 -7.760 1.00 94.56 116 TYR A N 1
ATOM 922 C CA . TYR A 1 116 ? 14.256 -8.303 -9.210 1.00 94.56 116 TYR A CA 1
ATOM 923 C C . TYR A 1 116 ? 14.309 -6.916 -9.864 1.00 94.56 116 TYR A C 1
ATOM 925 O O . TYR A 1 116 ? 15.251 -6.629 -10.602 1.00 94.56 116 TYR A O 1
ATOM 933 N N . LEU A 1 117 ? 13.334 -6.048 -9.580 1.00 93.50 117 LEU A N 1
ATOM 934 C CA . LEU A 1 117 ? 13.157 -4.758 -10.256 1.00 93.50 117 LEU A CA 1
ATOM 935 C C . LEU A 1 117 ? 14.359 -3.829 -10.047 1.00 93.50 117 LEU A C 1
ATOM 937 O O . LEU A 1 117 ? 14.786 -3.165 -10.990 1.00 93.50 117 LEU A O 1
ATOM 941 N N . ARG A 1 118 ? 14.992 -3.857 -8.866 1.00 92.12 118 ARG A N 1
ATOM 942 C CA . ARG A 1 118 ? 16.194 -3.051 -8.576 1.00 92.12 118 ARG A CA 1
ATOM 943 C C . ARG A 1 118 ? 17.396 -3.358 -9.477 1.00 92.12 118 ARG A C 1
ATOM 945 O O . ARG A 1 118 ? 18.358 -2.600 -9.480 1.00 92.12 118 ARG A O 1
ATOM 952 N N . LYS A 1 119 ? 17.386 -4.486 -10.200 1.00 91.88 119 LYS A N 1
ATOM 953 C CA . LYS A 1 119 ? 18.445 -4.834 -11.163 1.00 91.88 119 LYS A CA 1
ATOM 954 C C . LYS A 1 119 ? 18.361 -4.006 -12.447 1.00 91.88 119 LYS A C 1
ATOM 956 O O . LYS A 1 119 ? 19.359 -3.893 -13.148 1.00 91.88 119 LYS A O 1
ATOM 961 N N . PHE A 1 120 ? 17.18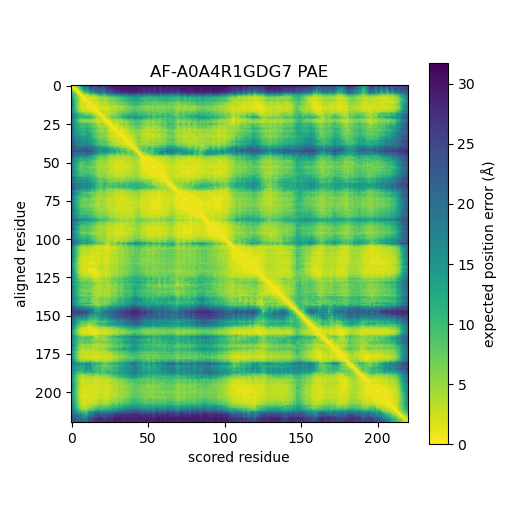3 -3.466 -12.757 1.00 92.69 120 PHE A N 1
ATOM 962 C CA . PHE A 1 120 ? 16.890 -2.799 -14.029 1.00 92.69 120 PHE A CA 1
ATOM 963 C C . PHE A 1 120 ? 16.451 -1.346 -13.846 1.00 92.69 120 PHE A C 1
ATOM 965 O O . PHE A 1 120 ? 16.678 -0.521 -14.730 1.00 92.69 120 PHE A O 1
ATOM 972 N N . PHE A 1 121 ? 15.866 -1.028 -12.691 1.00 91.50 121 PHE A N 1
ATOM 973 C CA . PHE A 1 121 ? 15.295 0.276 -12.393 1.00 91.50 121 PHE A CA 1
ATOM 974 C C . PHE A 1 121 ? 15.918 0.884 -11.142 1.00 91.50 121 PHE A C 1
ATOM 976 O O . PHE A 1 121 ? 16.193 0.191 -10.160 1.00 91.50 121 PHE A O 1
ATOM 983 N N . THR A 1 122 ? 16.041 2.210 -11.135 1.00 89.88 122 THR A N 1
ATOM 984 C CA . THR A 1 122 ? 16.088 2.944 -9.867 1.00 89.88 122 THR A CA 1
ATOM 985 C C . THR A 1 122 ? 14.720 2.810 -9.213 1.00 89.88 122 THR A C 1
ATOM 987 O O . THR A 1 122 ? 13.706 3.012 -9.877 1.00 89.88 122 THR A O 1
ATOM 990 N N . LEU A 1 123 ? 14.679 2.451 -7.932 1.00 89.31 123 LEU A N 1
ATOM 991 C CA . LEU A 1 123 ? 13.435 2.341 -7.179 1.00 89.31 123 LEU A CA 1
ATOM 992 C C . LEU A 1 123 ? 13.339 3.493 -6.189 1.00 89.31 123 LEU A C 1
ATOM 994 O O . LEU A 1 123 ? 14.288 3.748 -5.439 1.00 89.31 123 LEU A O 1
ATOM 998 N N . SER A 1 124 ? 12.177 4.134 -6.159 1.00 86.75 124 SER A N 1
ATOM 999 C CA . SER A 1 124 ? 11.820 5.108 -5.138 1.00 86.75 124 SER A CA 1
ATOM 1000 C C . SER A 1 124 ? 10.515 4.739 -4.459 1.00 86.75 124 SER A C 1
ATOM 1002 O O . SER A 1 124 ? 9.575 4.318 -5.125 1.00 86.75 124 SER A O 1
ATOM 1004 N N . LEU A 1 125 ? 10.459 4.930 -3.145 1.00 84.44 125 LEU A N 1
ATOM 1005 C CA . LEU A 1 125 ? 9.228 4.877 -2.374 1.00 84.44 125 LEU A CA 1
ATOM 1006 C C . LEU A 1 125 ? 8.712 6.276 -2.177 1.00 84.44 125 LEU A C 1
ATOM 1008 O O . LEU A 1 125 ? 9.465 7.172 -1.796 1.00 84.44 125 LEU A O 1
ATOM 1012 N N . LEU A 1 126 ? 7.420 6.401 -2.405 1.00 78.31 126 LEU A N 1
ATOM 1013 C CA . LEU A 1 126 ? 6.674 7.583 -2.087 1.00 78.31 126 LEU A CA 1
ATOM 1014 C C . LEU A 1 126 ? 5.754 7.253 -0.930 1.00 78.31 126 LEU A C 1
ATOM 1016 O O . LEU A 1 126 ? 4.916 6.348 -1.001 1.00 78.31 126 LEU A O 1
ATOM 1020 N N . CYS A 1 127 ? 6.004 7.935 0.174 1.00 75.88 127 CYS A N 1
ATOM 1021 C CA . CYS A 1 127 ? 5.311 7.694 1.413 1.00 75.88 127 CYS A CA 1
ATOM 1022 C C . CYS A 1 127 ? 5.244 8.991 2.224 1.00 75.88 127 CYS A C 1
ATOM 1024 O O . CYS A 1 127 ? 6.272 9.661 2.375 1.00 75.88 127 CYS A O 1
ATOM 1026 N N . PRO A 1 128 ? 4.082 9.313 2.816 1.00 72.44 128 PRO A N 1
ATOM 1027 C CA . PRO A 1 128 ? 4.013 10.382 3.801 1.00 72.44 128 PRO A CA 1
ATOM 1028 C C . PRO A 1 128 ? 4.995 10.101 4.949 1.00 72.44 128 PRO A C 1
ATOM 1030 O O . PRO A 1 128 ? 5.211 8.937 5.300 1.00 72.44 128 PRO A O 1
ATOM 1033 N N . GLN A 1 129 ? 5.545 11.148 5.573 1.00 69.50 129 GLN A N 1
ATOM 1034 C CA . GLN A 1 129 ? 6.571 11.037 6.627 1.00 69.50 129 GLN A CA 1
ATOM 1035 C C . GLN A 1 129 ? 6.181 10.059 7.747 1.00 69.50 129 GLN A C 1
ATOM 1037 O O . GLN A 1 129 ? 7.001 9.294 8.245 1.00 69.50 129 GLN A O 1
ATOM 1042 N N . ARG A 1 130 ? 4.892 9.993 8.083 1.00 72.00 130 ARG A N 1
ATOM 1043 C CA . ARG A 1 130 ? 4.352 9.080 9.099 1.00 72.00 130 ARG A CA 1
ATOM 1044 C C . ARG A 1 130 ? 4.553 7.581 8.791 1.00 72.00 130 ARG A C 1
ATOM 1046 O O . ARG A 1 130 ? 4.476 6.759 9.695 1.00 72.00 130 ARG A O 1
ATOM 1053 N N . TYR A 1 131 ? 4.830 7.219 7.536 1.00 74.62 131 TYR A N 1
ATOM 1054 C CA . TYR A 1 131 ? 5.159 5.855 7.097 1.00 74.62 131 TYR A CA 1
ATOM 1055 C C . TYR A 1 131 ? 6.678 5.616 6.976 1.00 74.62 131 TYR A C 1
ATOM 1057 O O . TYR A 1 131 ? 7.099 4.513 6.622 1.00 74.62 131 TYR A O 1
ATOM 1065 N N . GLN A 1 132 ? 7.517 6.616 7.268 1.00 72.88 132 GLN A N 1
ATOM 1066 C CA . GLN A 1 132 ? 8.973 6.558 7.099 1.00 72.88 132 GLN A CA 1
ATOM 1067 C C . GLN A 1 132 ? 9.648 5.410 7.873 1.00 72.88 132 GLN A C 1
ATOM 1069 O O . GLN A 1 132 ? 10.512 4.763 7.279 1.00 72.88 132 GLN A O 1
ATOM 1074 N N . PRO A 1 133 ? 9.261 5.064 9.123 1.00 73.88 133 PRO A N 1
ATOM 1075 C CA . PRO A 1 133 ? 9.859 3.922 9.823 1.00 73.88 133 PRO A CA 1
ATOM 1076 C C . PRO A 1 133 ? 9.645 2.590 9.092 1.00 73.88 133 PRO A C 1
ATOM 1078 O O . PRO A 1 133 ? 10.555 1.766 9.008 1.00 73.88 133 PRO A O 1
ATOM 1081 N N . LEU A 1 134 ? 8.457 2.394 8.511 1.00 74.56 134 LEU A N 1
ATOM 1082 C CA . LEU A 1 134 ? 8.163 1.221 7.694 1.00 74.56 134 LEU A CA 1
ATOM 1083 C C . LEU A 1 134 ? 8.958 1.261 6.392 1.00 74.56 134 LEU A C 1
ATOM 1085 O O . LEU A 1 134 ? 9.569 0.262 6.018 1.00 74.56 134 LEU A O 1
ATOM 1089 N N . ALA A 1 135 ? 8.962 2.408 5.712 1.00 76.25 135 ALA A N 1
ATOM 1090 C CA . ALA A 1 135 ? 9.700 2.585 4.472 1.00 76.25 135 ALA A CA 1
ATOM 1091 C C . ALA A 1 135 ? 11.180 2.217 4.675 1.00 76.25 135 ALA A C 1
ATOM 1093 O O . ALA A 1 135 ? 11.710 1.400 3.926 1.00 76.25 135 ALA A O 1
ATOM 1094 N N . ALA A 1 136 ? 11.805 2.713 5.749 1.00 76.81 136 ALA A N 1
ATOM 1095 C CA . ALA A 1 136 ? 13.200 2.452 6.104 1.00 76.81 136 ALA A CA 1
ATOM 1096 C C . ALA A 1 136 ? 13.542 0.958 6.262 1.00 76.81 136 ALA A C 1
ATOM 1098 O O . ALA A 1 136 ? 14.695 0.572 6.068 1.00 76.81 136 ALA A O 1
ATOM 1099 N N . SER A 1 137 ? 12.560 0.104 6.571 1.00 77.38 137 SER A N 1
ATOM 1100 C CA . SER A 1 137 ? 12.758 -1.349 6.657 1.00 77.38 137 SER A CA 1
ATOM 1101 C C . SER A 1 137 ? 12.892 -2.040 5.289 1.00 77.38 137 SER A C 1
ATOM 1103 O O . SER A 1 137 ? 13.376 -3.171 5.208 1.00 77.38 137 SER A O 1
ATOM 1105 N N . ILE A 1 138 ? 12.499 -1.374 4.197 1.00 79.75 138 ILE A N 1
ATOM 1106 C CA . ILE A 1 138 ? 12.531 -1.922 2.838 1.00 79.75 138 ILE A CA 1
ATOM 1107 C C . ILE A 1 138 ? 13.916 -1.690 2.228 1.00 79.75 138 ILE A C 1
ATOM 1109 O O . ILE A 1 138 ? 14.264 -0.600 1.773 1.00 79.75 138 ILE A O 1
ATOM 1113 N N . ALA A 1 139 ? 14.725 -2.747 2.193 1.00 75.25 139 ALA A N 1
ATOM 1114 C CA . ALA A 1 139 ? 16.096 -2.671 1.707 1.00 75.25 139 ALA A CA 1
ATOM 1115 C C . ALA A 1 139 ? 16.189 -2.359 0.199 1.00 75.25 139 ALA A C 1
ATOM 1117 O O . ALA A 1 139 ? 15.531 -2.982 -0.634 1.00 75.25 139 ALA A O 1
ATOM 1118 N N . GLY A 1 140 ? 17.120 -1.469 -0.164 1.00 71.44 140 GLY A N 1
ATOM 1119 C CA . GLY A 1 140 ? 17.498 -1.219 -1.559 1.00 71.44 140 GLY A CA 1
ATOM 1120 C C . GLY A 1 140 ? 16.556 -0.299 -2.335 1.00 71.44 140 GLY A C 1
ATOM 1121 O O . GLY A 1 140 ? 16.570 -0.338 -3.565 1.00 71.44 140 GLY A O 1
ATOM 1122 N N . VAL A 1 141 ? 15.765 0.520 -1.641 1.00 75.69 141 VAL A N 1
ATOM 1123 C CA . VAL A 1 141 ? 14.883 1.514 -2.256 1.00 75.69 141 VAL A CA 1
ATOM 1124 C C . VAL A 1 141 ? 15.222 2.913 -1.743 1.00 75.69 141 VAL A C 1
ATOM 1126 O O . VAL A 1 141 ? 15.578 3.077 -0.578 1.00 75.69 141 VAL A O 1
ATOM 1129 N N . ARG A 1 142 ? 15.170 3.925 -2.619 1.00 74.69 142 ARG A N 1
ATOM 1130 C CA . ARG A 1 142 ? 15.380 5.327 -2.229 1.00 74.69 142 ARG A CA 1
ATOM 1131 C C . ARG A 1 142 ? 14.090 5.908 -1.668 1.00 74.69 142 ARG A C 1
ATOM 1133 O O . ARG A 1 142 ? 13.024 5.692 -2.235 1.00 74.69 142 ARG A O 1
ATOM 1140 N N . PHE A 1 143 ? 14.186 6.692 -0.607 1.00 71.06 143 PHE A N 1
ATOM 1141 C CA . PHE A 1 143 ? 13.027 7.372 -0.036 1.00 71.06 143 PHE A CA 1
ATOM 1142 C C . PHE A 1 143 ? 12.866 8.740 -0.678 1.00 71.06 143 PHE A C 1
ATOM 1144 O O . PHE A 1 143 ? 13.822 9.513 -0.734 1.00 71.06 143 PHE A O 1
ATOM 1151 N N . LEU A 1 144 ? 11.670 9.006 -1.190 1.00 65.56 144 LEU A N 1
ATOM 1152 C CA . LEU A 1 144 ? 11.245 10.342 -1.569 1.00 65.56 144 LEU A CA 1
ATOM 1153 C C . LEU A 1 144 ? 10.244 10.781 -0.503 1.00 65.56 144 LEU A C 1
ATOM 1155 O O . LEU A 1 144 ? 9.161 10.206 -0.394 1.00 65.56 144 LEU A O 1
ATOM 1159 N N . GLU A 1 145 ? 10.653 11.740 0.327 1.00 58.41 145 GLU A N 1
ATOM 1160 C CA . GLU A 1 145 ? 9.745 12.380 1.275 1.00 58.41 145 GLU A CA 1
ATOM 1161 C C . GLU A 1 145 ? 8.701 13.177 0.489 1.00 58.41 145 GLU A C 1
ATOM 1163 O O . GLU A 1 145 ? 9.043 13.908 -0.442 1.00 58.41 145 GLU A O 1
ATOM 1168 N N . GLY A 1 146 ? 7.430 12.981 0.831 1.00 56.69 146 GLY A N 1
ATOM 1169 C CA . GLY A 1 146 ? 6.316 13.699 0.227 1.00 56.69 146 GLY A CA 1
ATOM 1170 C C . GLY A 1 146 ? 5.011 12.913 0.296 1.00 56.69 146 GLY A C 1
ATOM 1171 O O . GLY A 1 146 ? 4.988 11.680 0.327 1.00 56.69 146 GLY A O 1
ATOM 1172 N N . GLU A 1 147 ? 3.899 13.635 0.301 1.00 51.78 147 GLU A N 1
ATOM 1173 C CA . GLU A 1 147 ? 2.654 13.097 -0.234 1.00 51.78 147 GLU A CA 1
ATOM 1174 C C . GLU A 1 147 ? 2.766 13.194 -1.760 1.00 51.78 147 GLU A C 1
ATOM 1176 O O . GLU A 1 147 ? 3.458 14.065 -2.282 1.00 51.78 147 GLU A O 1
ATOM 1181 N N . LEU A 1 148 ? 2.195 12.249 -2.496 1.00 52.84 148 LEU A N 1
ATOM 1182 C CA . LEU A 1 148 ? 2.229 12.241 -3.958 1.00 52.84 148 LEU A CA 1
ATOM 1183 C C . LEU A 1 148 ? 1.506 13.517 -4.486 1.00 52.84 148 LEU A C 1
ATOM 1185 O O . LEU A 1 148 ? 0.293 13.496 -4.658 1.00 52.84 148 LEU A O 1
ATOM 1189 N N . CYS A 1 149 ? 2.236 14.637 -4.609 1.00 37.78 149 CYS A N 1
ATOM 1190 C CA . CYS A 1 149 ? 1.951 15.893 -5.326 1.00 37.78 149 CYS A CA 1
ATOM 1191 C C . CYS A 1 149 ? 3.099 16.920 -5.121 1.00 37.78 149 CYS A C 1
ATOM 1193 O O . CYS A 1 149 ? 3.662 17.021 -4.037 1.00 37.78 149 CYS A O 1
ATOM 1195 N N . ASP A 1 150 ? 3.432 17.647 -6.197 1.00 42.06 150 ASP A N 1
ATOM 1196 C CA . ASP A 1 150 ? 4.357 18.789 -6.416 1.00 42.06 150 ASP A CA 1
ATOM 1197 C C . ASP A 1 150 ? 5.799 18.799 -5.857 1.00 42.06 150 ASP A C 1
ATOM 1199 O O . ASP A 1 150 ? 6.668 19.426 -6.469 1.00 42.06 150 ASP A O 1
ATOM 1203 N N . GLU A 1 151 ? 6.125 18.080 -4.783 1.00 45.50 151 GLU A N 1
ATOM 1204 C CA . GLU A 1 151 ? 7.476 18.105 -4.185 1.00 45.50 151 GLU A CA 1
ATOM 1205 C C . GLU A 1 151 ? 8.373 16.938 -4.607 1.00 45.50 151 GLU A C 1
ATOM 1207 O O . GLU A 1 151 ? 9.586 16.946 -4.370 1.00 45.50 151 GLU A O 1
ATOM 1212 N N . VAL A 1 152 ? 7.807 15.941 -5.292 1.00 52.34 152 VAL A N 1
ATOM 1213 C CA . VAL A 1 152 ? 8.564 14.785 -5.772 1.00 52.34 152 VAL A CA 1
ATOM 1214 C C . VAL A 1 152 ? 9.473 15.239 -6.911 1.00 52.34 152 VAL A C 1
ATOM 1216 O O . VAL A 1 152 ? 9.088 15.257 -8.080 1.00 52.34 152 VAL A O 1
ATOM 1219 N N . ARG A 1 153 ? 10.716 15.593 -6.580 1.00 52.78 153 ARG A N 1
ATOM 1220 C CA . ARG A 1 153 ? 11.771 15.894 -7.554 1.00 52.78 153 ARG A CA 1
ATOM 1221 C C . ARG A 1 153 ? 12.246 14.612 -8.238 1.00 52.78 153 ARG A C 1
ATOM 1223 O O . ARG A 1 153 ? 13.376 14.168 -8.044 1.00 52.78 153 ARG A O 1
ATOM 1230 N N . VAL A 1 154 ? 11.379 14.006 -9.043 1.00 60.56 154 VAL A N 1
ATOM 1231 C CA . VAL A 1 154 ? 11.827 13.102 -10.101 1.00 60.56 154 VAL A CA 1
ATOM 1232 C C . VAL A 1 154 ? 12.415 13.986 -11.192 1.00 60.56 154 VAL A C 1
ATOM 1234 O O . VAL A 1 154 ? 11.776 14.941 -11.629 1.00 60.56 154 VAL A O 1
ATOM 1237 N N . ASP A 1 155 ? 13.650 13.711 -11.606 1.00 66.12 155 ASP A N 1
ATOM 1238 C CA . ASP A 1 155 ? 14.231 14.402 -12.753 1.00 66.12 155 ASP A CA 1
ATOM 1239 C C . ASP A 1 155 ? 13.354 14.110 -13.976 1.00 66.12 155 ASP A C 1
ATOM 1241 O O . ASP A 1 155 ? 13.307 12.975 -14.445 1.00 66.12 155 ASP A O 1
ATOM 1245 N N . SER A 1 156 ? 12.648 15.123 -14.484 1.00 65.50 156 SER A N 1
ATOM 1246 C CA . SER A 1 156 ? 11.711 14.992 -15.607 1.00 65.50 156 SER A CA 1
ATOM 1247 C C . SER A 1 156 ? 12.379 14.532 -16.907 1.00 65.50 156 SER A C 1
ATOM 1249 O O . SER A 1 156 ? 11.695 14.158 -17.856 1.00 65.50 156 SER A O 1
ATOM 1251 N N . ARG A 1 157 ? 13.717 14.529 -16.958 1.00 69.81 157 ARG A N 1
ATOM 1252 C CA . ARG A 1 157 ? 14.511 13.991 -18.070 1.00 69.81 157 ARG A CA 1
ATOM 1253 C C . ARG A 1 157 ? 14.687 12.474 -17.998 1.00 69.81 157 ARG A C 1
ATOM 1255 O O . ARG A 1 157 ? 15.139 11.873 -18.970 1.00 69.81 157 ARG A O 1
ATOM 1262 N N . VAL A 1 158 ? 14.371 11.852 -16.861 1.00 78.50 158 VAL A N 1
ATOM 1263 C CA . VAL A 1 158 ? 14.456 10.405 -16.664 1.00 78.50 158 VAL A CA 1
ATOM 1264 C C . VAL A 1 158 ? 13.054 9.812 -16.806 1.00 78.50 158 VAL A C 1
ATOM 1266 O O . VAL A 1 158 ? 12.173 10.161 -16.023 1.00 78.50 158 VAL A O 1
ATOM 1269 N N . PRO A 1 159 ? 12.822 8.898 -17.767 1.00 85.56 159 PRO A N 1
ATOM 1270 C CA . PRO A 1 159 ? 11.516 8.277 -17.930 1.00 85.56 159 PRO A CA 1
ATOM 1271 C C . PRO A 1 159 ? 11.185 7.456 -16.681 1.00 85.56 159 PRO A C 1
ATOM 1273 O O . PRO A 1 159 ? 11.875 6.479 -16.352 1.00 85.56 159 PRO A O 1
ATOM 1276 N N . ALA A 1 160 ? 10.131 7.880 -15.987 1.00 87.75 160 ALA A N 1
ATOM 1277 C CA . ALA A 1 160 ? 9.675 7.300 -14.737 1.00 87.75 160 ALA A CA 1
ATOM 1278 C C . ALA A 1 160 ? 8.241 6.786 -14.866 1.00 87.75 160 ALA A C 1
ATOM 1280 O O . ALA A 1 160 ? 7.383 7.463 -15.430 1.00 87.75 160 ALA A O 1
ATOM 1281 N N . LEU A 1 161 ? 7.993 5.601 -14.314 1.00 89.94 161 LEU A N 1
ATOM 1282 C CA . LEU A 1 161 ? 6.657 5.032 -14.191 1.00 89.94 161 LEU A CA 1
ATOM 1283 C C . LEU A 1 161 ? 6.228 5.095 -12.727 1.00 89.94 161 LEU A C 1
ATOM 1285 O O . LEU A 1 161 ? 6.892 4.538 -11.846 1.00 89.94 161 LEU A O 1
ATOM 1289 N N . PHE A 1 162 ? 5.105 5.756 -12.472 1.00 89.06 162 PHE A N 1
ATOM 1290 C CA . PHE A 1 162 ? 4.488 5.770 -11.152 1.00 89.06 162 PHE A CA 1
ATOM 1291 C C . PHE A 1 162 ? 3.645 4.510 -10.984 1.00 89.06 162 PHE A C 1
ATOM 1293 O O . PHE A 1 162 ? 2.902 4.138 -11.885 1.00 89.06 162 PHE A O 1
ATOM 1300 N N . ILE A 1 163 ? 3.752 3.841 -9.843 1.00 89.12 163 ILE A N 1
ATOM 1301 C CA . ILE A 1 163 ? 3.050 2.594 -9.543 1.00 89.12 163 ILE A CA 1
ATOM 1302 C C . ILE A 1 163 ? 2.307 2.783 -8.228 1.00 89.12 163 ILE A C 1
ATOM 1304 O O . ILE A 1 163 ? 2.925 3.011 -7.188 1.00 89.12 163 ILE A O 1
ATOM 1308 N N . GLY A 1 164 ? 0.983 2.672 -8.255 1.00 84.56 164 GLY A N 1
ATOM 1309 C CA . GLY A 1 164 ? 0.171 2.919 -7.068 1.00 84.56 164 GLY A CA 1
ATOM 1310 C C . GLY A 1 164 ? -1.316 2.732 -7.304 1.00 84.56 164 GLY A C 1
ATOM 1311 O O . GLY A 1 164 ? -1.738 2.285 -8.367 1.00 84.56 164 GLY A O 1
ATOM 1312 N N . GLY A 1 165 ? -2.117 3.069 -6.297 1.00 72.50 165 GLY A N 1
ATOM 1313 C CA . GLY A 1 165 ? -3.557 2.805 -6.305 1.00 72.50 165 GLY A CA 1
ATOM 1314 C C . GLY A 1 165 ? -4.438 3.995 -6.680 1.00 72.50 165 GLY A C 1
ATOM 1315 O O . GLY A 1 165 ? -5.639 3.792 -6.816 1.00 72.50 165 GLY A O 1
ATOM 1316 N N . SER A 1 166 ? -3.892 5.210 -6.823 1.00 72.69 166 SER A N 1
ATOM 1317 C CA . SER A 1 166 ? -4.675 6.409 -7.162 1.00 72.69 166 SER A CA 1
ATOM 1318 C C . SER A 1 166 ? -3.963 7.322 -8.163 1.00 72.69 166 SER A C 1
ATOM 1320 O O . SER A 1 166 ? -2.784 7.627 -7.995 1.00 72.69 166 SER A O 1
ATOM 1322 N N . ARG A 1 167 ? -4.703 7.832 -9.161 1.00 72.62 167 ARG A N 1
ATOM 1323 C CA . ARG A 1 167 ? -4.211 8.829 -10.134 1.00 72.62 167 ARG A CA 1
ATOM 1324 C C . ARG A 1 167 ? -3.987 10.202 -9.517 1.00 72.62 167 ARG A C 1
ATOM 1326 O O . ARG A 1 167 ? -3.134 10.933 -10.017 1.00 72.62 167 ARG A O 1
ATOM 1333 N N . SER A 1 168 ? -4.751 10.545 -8.473 1.00 68.88 168 SER A N 1
ATOM 1334 C CA . SER A 1 168 ? -4.711 11.859 -7.800 1.00 68.88 168 SER A CA 1
ATOM 1335 C C . SER A 1 168 ? -3.332 12.200 -7.251 1.00 68.88 168 SER A C 1
ATOM 1337 O O . SER A 1 168 ? -3.029 13.353 -6.993 1.00 68.88 168 SER A O 1
ATOM 1339 N N . LEU A 1 169 ? -2.541 11.156 -7.064 1.00 66.38 169 LEU A N 1
ATOM 1340 C CA . LEU A 1 169 ? -1.227 11.173 -6.490 1.00 66.38 169 LEU A CA 1
ATOM 1341 C C . LEU A 1 169 ? -0.131 11.376 -7.570 1.00 66.38 169 LEU A C 1
ATOM 1343 O O . LEU A 1 169 ? 0.961 11.875 -7.316 1.00 66.38 169 LEU A O 1
ATOM 1347 N N . VAL A 1 170 ? -0.405 11.030 -8.825 1.00 75.62 170 VAL A N 1
ATOM 1348 C CA . VAL A 1 170 ? 0.603 11.059 -9.891 1.00 75.62 170 VAL A CA 1
ATOM 1349 C C . VAL A 1 170 ? 0.717 12.463 -10.507 1.00 75.62 170 VAL A C 1
ATOM 1351 O O . VAL A 1 170 ? -0.315 13.070 -10.805 1.00 75.62 170 VAL A O 1
ATOM 1354 N N . PRO A 1 171 ? 1.930 12.974 -10.805 1.00 76.38 171 PRO A N 1
ATOM 1355 C CA . PRO A 1 171 ? 2.090 14.242 -11.513 1.00 76.38 171 PRO A CA 1
ATOM 1356 C C . PRO A 1 171 ? 1.304 14.305 -12.832 1.00 76.38 171 PRO A C 1
ATOM 1358 O O . PRO A 1 171 ? 1.063 13.296 -13.512 1.00 76.38 171 PRO A O 1
ATOM 1361 N N . SER A 1 172 ? 0.872 15.506 -13.216 1.00 75.62 172 SER A N 1
ATOM 1362 C CA . SER A 1 172 ? 0.196 15.700 -14.502 1.00 75.62 172 SER A CA 1
ATOM 1363 C C . SER A 1 172 ? 1.134 15.327 -15.657 1.00 75.62 172 SER A C 1
ATOM 1365 O O . SER A 1 172 ? 2.303 15.703 -15.656 1.00 75.62 172 SER A O 1
ATOM 1367 N N . GLY A 1 173 ? 0.634 14.551 -16.621 1.00 76.62 173 GLY A N 1
ATOM 1368 C CA . GLY A 1 173 ? 1.413 14.088 -17.777 1.00 76.62 173 GLY A CA 1
ATOM 1369 C C . GLY A 1 173 ? 2.408 12.949 -17.512 1.00 76.62 173 GLY A C 1
ATOM 1370 O O . GLY A 1 173 ? 3.025 12.484 -18.463 1.00 76.62 173 GLY A O 1
ATOM 1371 N N . ALA A 1 174 ? 2.561 12.478 -16.270 1.00 80.31 174 ALA A N 1
ATOM 1372 C CA . ALA A 1 174 ? 3.388 11.309 -15.978 1.00 80.31 174 ALA A CA 1
ATOM 1373 C C . ALA A 1 174 ? 2.651 9.992 -16.267 1.00 80.31 174 ALA A C 1
ATOM 1375 O O . ALA A 1 174 ? 1.439 9.878 -16.038 1.00 80.31 174 ALA A O 1
ATOM 1376 N N . ASP A 1 175 ? 3.410 8.992 -16.718 1.00 87.12 175 ASP A N 1
ATOM 1377 C CA . ASP A 1 175 ? 2.907 7.639 -16.927 1.00 87.12 175 ASP A CA 1
ATOM 1378 C C . ASP A 1 175 ? 2.617 6.951 -15.597 1.00 87.12 175 ASP A C 1
ATOM 1380 O O . ASP A 1 175 ? 3.364 7.060 -14.616 1.00 87.12 175 ASP A O 1
ATOM 1384 N N . TRP A 1 176 ? 1.521 6.197 -15.579 1.00 87.94 176 TRP A N 1
ATOM 1385 C CA . TRP A 1 176 ? 1.012 5.570 -14.373 1.00 87.94 176 TRP A CA 1
ATOM 1386 C C . TRP A 1 176 ? 0.569 4.129 -14.602 1.00 87.94 176 TRP A C 1
ATOM 1388 O O . TRP A 1 176 ? -0.192 3.823 -15.521 1.00 87.94 176 TRP A O 1
ATOM 1398 N N . CYS A 1 177 ? 1.016 3.265 -13.701 1.00 89.94 177 CYS A N 1
ATOM 1399 C CA . CYS A 1 177 ? 0.589 1.893 -13.542 1.00 89.94 177 CYS A CA 1
ATOM 1400 C C . CYS A 1 177 ? -0.301 1.766 -12.299 1.00 89.94 177 CYS A C 1
ATOM 1402 O O . CYS A 1 177 ? 0.138 2.014 -11.169 1.00 89.94 177 CYS A O 1
ATOM 1404 N N . GLN A 1 178 ? -1.549 1.352 -12.503 1.00 88.44 178 GLN A N 1
ATOM 1405 C CA . GLN A 1 178 ? -2.441 1.011 -11.409 1.00 88.44 178 GLN A CA 1
ATOM 1406 C C . GLN A 1 178 ? -2.089 -0.378 -10.872 1.00 88.44 178 GLN A C 1
ATOM 1408 O O . GLN A 1 178 ? -2.177 -1.373 -11.589 1.00 88.44 178 GLN A O 1
ATOM 1413 N N . LEU A 1 179 ? -1.748 -0.441 -9.587 1.00 88.25 179 LEU A N 1
ATOM 1414 C CA . LEU A 1 179 ? -1.583 -1.694 -8.858 1.00 88.25 179 LEU A CA 1
ATOM 1415 C C . LEU A 1 179 ? -2.880 -2.012 -8.104 1.00 88.25 179 LEU A C 1
ATOM 1417 O O . LEU A 1 179 ? -3.195 -1.387 -7.087 1.00 88.25 179 LEU A O 1
ATOM 1421 N N . ARG A 1 180 ? -3.654 -2.970 -8.618 1.00 86.12 180 ARG A 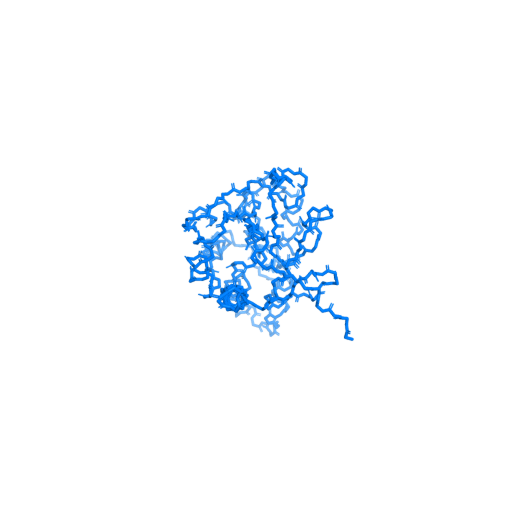N 1
ATOM 1422 C CA . ARG A 1 180 ? -4.925 -3.398 -8.033 1.00 86.12 180 ARG A CA 1
ATOM 1423 C C . ARG A 1 180 ? -4.670 -4.346 -6.870 1.00 86.12 180 ARG A C 1
ATOM 1425 O O . ARG A 1 180 ? -4.466 -5.542 -7.037 1.00 86.12 180 ARG A O 1
ATOM 1432 N N . ARG A 1 181 ? -4.690 -3.801 -5.660 1.00 82.00 181 ARG A N 1
ATOM 1433 C CA . ARG A 1 181 ? -4.791 -4.593 -4.432 1.00 82.00 181 ARG A CA 1
ATOM 1434 C C . ARG A 1 181 ? -6.258 -4.691 -4.008 1.00 82.00 181 ARG A C 1
ATOM 1436 O O . ARG A 1 181 ? -7.058 -3.824 -4.365 1.00 82.00 181 ARG A O 1
ATOM 1443 N N . ALA A 1 182 ? -6.609 -5.751 -3.278 1.00 64.38 182 ALA A N 1
ATOM 1444 C CA . ALA A 1 182 ? -7.975 -5.990 -2.805 1.00 64.38 182 ALA A CA 1
ATOM 1445 C C . ALA A 1 182 ? -8.569 -4.734 -2.131 1.00 64.38 182 ALA A C 1
ATOM 1447 O O . ALA A 1 182 ? -7.852 -3.963 -1.496 1.00 64.38 182 ALA A O 1
ATOM 1448 N N . GLY A 1 183 ? -9.864 -4.486 -2.354 1.00 60.94 183 GLY A N 1
ATOM 1449 C CA . GLY A 1 183 ? -10.585 -3.345 -1.777 1.00 60.94 183 GLY A CA 1
ATOM 1450 C C . GLY A 1 183 ? -10.431 -2.004 -2.513 1.00 60.94 183 GLY A C 1
ATOM 1451 O O . GLY A 1 183 ? -11.176 -1.069 -2.216 1.00 60.94 183 GLY A O 1
ATOM 1452 N N . ARG A 1 184 ? -9.532 -1.880 -3.504 1.00 66.56 184 ARG A N 1
ATOM 1453 C CA . ARG A 1 184 ? -9.362 -0.637 -4.283 1.00 66.56 184 ARG A CA 1
ATOM 1454 C C . ARG A 1 184 ? -10.187 -0.650 -5.569 1.00 66.56 184 ARG A C 1
ATOM 1456 O O . ARG A 1 184 ? -10.218 -1.643 -6.287 1.00 66.56 184 ARG A O 1
ATOM 1463 N N . LYS A 1 185 ? -10.857 0.471 -5.861 1.00 62.38 185 LYS A N 1
ATOM 1464 C CA . LYS A 1 185 ? -11.639 0.643 -7.094 1.00 62.38 185 LYS A CA 1
ATOM 1465 C C . LYS A 1 185 ? -10.723 0.813 -8.304 1.00 62.38 185 LYS A C 1
ATOM 1467 O O . LYS A 1 185 ? -9.679 1.464 -8.217 1.00 62.38 185 LYS A O 1
ATOM 1472 N N . ASP A 1 186 ? -11.165 0.281 -9.438 1.00 66.88 186 ASP A N 1
ATOM 1473 C CA . ASP A 1 186 ? -10.553 0.567 -10.732 1.00 66.88 186 ASP A CA 1
ATOM 1474 C C . ASP A 1 186 ? -10.563 2.076 -10.978 1.00 66.88 186 ASP A C 1
ATOM 1476 O O . ASP A 1 186 ? -11.540 2.772 -10.689 1.00 66.88 186 ASP A O 1
ATOM 1480 N N . SER A 1 187 ? -9.442 2.583 -11.472 1.00 67.06 187 SER A N 1
ATOM 1481 C CA . SER A 1 187 ? -9.286 3.990 -11.796 1.00 67.06 187 SER A CA 1
ATOM 1482 C C . SER A 1 187 ? -9.145 4.124 -13.301 1.00 67.06 187 SER A C 1
ATOM 1484 O O . SER A 1 187 ? -8.315 3.464 -13.925 1.00 67.06 187 SER A O 1
ATOM 1486 N N . GLU A 1 188 ? -9.956 4.986 -13.903 1.00 69.50 188 GLU A N 1
ATOM 1487 C CA . GLU A 1 188 ? -9.864 5.231 -15.337 1.00 69.50 188 GLU A CA 1
ATOM 1488 C C . GLU A 1 188 ? -8.575 5.993 -15.685 1.00 69.50 188 GLU A C 1
ATOM 1490 O O . GLU A 1 188 ? -8.148 6.896 -14.965 1.00 69.50 188 GLU A O 1
ATOM 1495 N N . GLY A 1 189 ? -7.958 5.640 -16.818 1.00 73.50 189 GLY A N 1
ATOM 1496 C CA . GLY A 1 189 ? -6.814 6.373 -17.372 1.00 73.50 189 GLY A CA 1
ATOM 1497 C C . GLY A 1 189 ? -5.429 5.897 -16.925 1.00 73.50 189 GLY A C 1
ATOM 1498 O O . GLY A 1 189 ? -4.449 6.588 -17.199 1.00 73.50 189 GLY A O 1
ATOM 1499 N N . ALA A 1 190 ? -5.318 4.739 -16.269 1.00 80.75 190 ALA A N 1
ATOM 1500 C CA . ALA A 1 190 ? -4.025 4.091 -16.063 1.00 80.75 190 ALA A CA 1
ATOM 1501 C C . ALA A 1 190 ? -3.430 3.623 -17.402 1.00 80.75 190 ALA A C 1
ATOM 1503 O O . ALA A 1 190 ? -4.132 3.041 -18.231 1.00 80.75 190 ALA A O 1
ATOM 1504 N N . ALA A 1 191 ? -2.135 3.870 -17.610 1.00 83.56 191 ALA A N 1
ATOM 1505 C CA . ALA A 1 191 ? -1.417 3.413 -18.798 1.00 83.56 191 ALA A CA 1
ATOM 1506 C C . ALA A 1 191 ? -1.218 1.888 -18.762 1.00 83.56 191 ALA A C 1
ATOM 1508 O O . ALA A 1 191 ? -1.297 1.213 -19.786 1.00 83.56 191 ALA A O 1
ATOM 1509 N N . LEU A 1 192 ? -1.016 1.348 -17.558 1.00 88.50 192 LEU A N 1
ATOM 1510 C CA . LEU A 1 192 ? -0.897 -0.077 -17.275 1.00 88.50 192 LEU A CA 1
ATOM 1511 C C . LEU A 1 192 ? -1.726 -0.425 -16.034 1.00 88.50 192 LEU A C 1
ATOM 1513 O O . LEU A 1 192 ? -1.826 0.378 -15.111 1.00 88.50 192 LEU A O 1
ATOM 1517 N N . VAL A 1 193 ? -2.297 -1.626 -15.994 1.00 89.31 193 VAL A N 1
ATOM 1518 C CA . VAL A 1 193 ? -2.997 -2.161 -14.822 1.00 89.31 193 VAL A CA 1
ATOM 1519 C C . VAL A 1 193 ? -2.430 -3.544 -14.525 1.00 89.31 193 VAL A C 1
ATOM 1521 O O . VAL A 1 193 ? -2.323 -4.356 -15.442 1.00 89.31 193 VAL A O 1
ATOM 1524 N N . VAL A 1 194 ? -2.049 -3.787 -13.271 1.00 90.44 194 VAL A N 1
ATOM 1525 C CA . VAL A 1 194 ? -1.539 -5.076 -1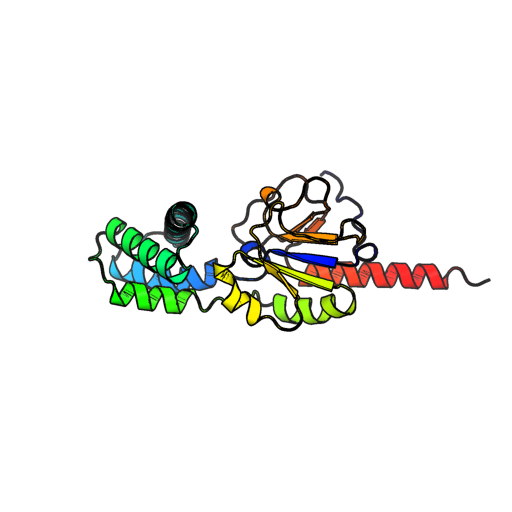2.772 1.00 90.44 194 VAL A CA 1
ATOM 1526 C C . VAL A 1 194 ? -2.124 -5.374 -11.390 1.00 90.44 194 VAL A C 1
ATOM 1528 O O . VAL A 1 194 ? -2.406 -4.456 -10.622 1.00 90.44 194 VAL A O 1
ATOM 1531 N N . ASP A 1 195 ? -2.268 -6.646 -11.039 1.00 89.00 195 ASP A N 1
ATOM 1532 C CA . ASP A 1 195 ? -2.787 -7.115 -9.745 1.00 89.00 195 ASP A CA 1
ATOM 1533 C C . ASP A 1 195 ? -1.683 -7.294 -8.688 1.00 89.00 195 ASP A C 1
ATOM 1535 O O . ASP A 1 195 ? -1.929 -7.362 -7.480 1.00 89.00 195 ASP A O 1
ATOM 1539 N N . SER A 1 196 ? -0.426 -7.377 -9.128 1.00 90.56 196 SER A N 1
ATOM 1540 C CA . SER A 1 196 ? 0.727 -7.587 -8.250 1.00 90.56 196 SER A CA 1
ATOM 1541 C C . SER A 1 196 ? 2.013 -7.015 -8.844 1.00 90.56 196 SER A C 1
ATOM 1543 O O . SER A 1 196 ? 2.125 -6.796 -10.052 1.00 90.56 196 SER A O 1
ATOM 1545 N N . LEU A 1 197 ? 3.037 -6.827 -8.006 1.00 92.38 197 LEU A N 1
ATOM 1546 C CA . LEU A 1 197 ? 4.373 -6.522 -8.516 1.00 92.38 197 LEU A CA 1
ATOM 1547 C C . LEU A 1 197 ? 4.986 -7.722 -9.245 1.00 92.38 197 LEU A C 1
ATOM 1549 O O . LEU A 1 197 ? 5.828 -7.535 -10.118 1.00 92.38 197 LEU A O 1
ATOM 1553 N N . LEU A 1 198 ? 4.567 -8.947 -8.922 1.00 93.12 198 LEU A N 1
ATOM 1554 C CA . LEU A 1 198 ? 5.028 -10.137 -9.634 1.00 93.12 198 LEU A CA 1
ATOM 1555 C C . LEU A 1 198 ? 4.548 -10.153 -11.092 1.00 93.12 198 LEU A C 1
ATOM 1557 O O . LEU A 1 198 ? 5.308 -10.520 -11.985 1.00 93.12 198 LEU A O 1
ATOM 1561 N N . GLU A 1 199 ? 3.323 -9.699 -11.348 1.00 93.56 199 GLU A N 1
ATOM 1562 C CA . GLU A 1 199 ? 2.808 -9.530 -12.708 1.00 93.56 199 GLU A CA 1
ATOM 1563 C C . GLU A 1 199 ? 3.598 -8.466 -13.480 1.00 93.56 199 GLU A C 1
ATOM 1565 O O . GLU A 1 199 ? 3.997 -8.697 -14.622 1.00 93.56 199 GLU A O 1
ATOM 1570 N N . LEU A 1 200 ? 3.934 -7.346 -12.829 1.00 93.00 200 LEU A N 1
ATOM 1571 C CA . LEU A 1 200 ? 4.818 -6.330 -13.407 1.00 93.00 200 LEU A CA 1
ATOM 1572 C C . LEU A 1 200 ? 6.193 -6.917 -13.779 1.00 93.00 200 LEU A C 1
ATOM 1574 O O . LEU A 1 200 ? 6.739 -6.626 -14.846 1.00 93.00 200 LEU A O 1
ATOM 1578 N N . VAL A 1 201 ? 6.745 -7.780 -12.920 1.00 94.94 201 VAL A N 1
ATOM 1579 C CA . VAL A 1 201 ? 7.994 -8.507 -13.189 1.00 94.94 201 VAL A CA 1
ATOM 1580 C C . VAL A 1 201 ? 7.848 -9.437 -14.393 1.00 94.94 201 VAL A C 1
ATOM 1582 O O . VAL A 1 201 ? 8.724 -9.440 -15.260 1.00 94.94 201 VAL A O 1
ATOM 1585 N N . ALA A 1 202 ? 6.762 -10.206 -14.480 1.00 94.12 202 ALA A N 1
ATOM 1586 C CA . ALA A 1 202 ? 6.507 -11.110 -15.600 1.00 94.12 202 ALA A CA 1
ATOM 1587 C C . ALA A 1 202 ? 6.375 -10.349 -16.932 1.00 94.12 202 ALA A C 1
ATOM 1589 O O . ALA A 1 202 ? 6.947 -10.762 -17.949 1.00 94.12 202 ALA A O 1
ATOM 1590 N N . LEU A 1 203 ? 5.695 -9.199 -16.916 1.00 93.62 203 LEU A N 1
ATOM 1591 C CA . LEU A 1 203 ? 5.587 -8.311 -18.070 1.00 93.62 203 LEU A CA 1
ATOM 1592 C C . LEU A 1 203 ? 6.968 -7.809 -18.510 1.00 93.62 203 LEU A C 1
ATOM 1594 O O . LEU A 1 203 ? 7.324 -7.930 -19.683 1.00 93.62 203 LEU A O 1
ATOM 1598 N N . HIS A 1 204 ? 7.785 -7.326 -17.572 1.00 94.44 204 HIS A N 1
ATOM 1599 C CA . HIS A 1 204 ? 9.137 -6.852 -17.872 1.00 94.44 204 HIS A CA 1
ATOM 1600 C C . HIS A 1 204 ? 10.024 -7.958 -18.464 1.00 94.44 204 HIS A C 1
ATOM 1602 O O . HIS A 1 204 ? 10.704 -7.744 -19.466 1.00 94.44 204 HIS A O 1
ATOM 1608 N N . GLN A 1 205 ? 9.989 -9.166 -17.891 1.00 94.19 205 GLN A N 1
ATOM 1609 C CA . GLN A 1 205 ? 10.738 -10.316 -18.409 1.00 94.19 205 GLN A CA 1
ATOM 1610 C C . GLN A 1 205 ? 10.330 -10.677 -19.839 1.00 94.19 205 GLN A C 1
ATOM 1612 O O . GLN A 1 205 ? 11.187 -10.995 -20.663 1.00 94.19 205 GLN A O 1
ATOM 1617 N N . THR A 1 206 ? 9.034 -10.615 -20.138 1.00 93.06 206 THR A N 1
ATOM 1618 C CA . THR A 1 206 ? 8.508 -10.888 -21.480 1.00 93.06 206 THR A CA 1
ATOM 1619 C C . THR A 1 206 ? 9.015 -9.852 -22.479 1.00 93.06 206 THR A C 1
ATOM 1621 O O . THR A 1 206 ? 9.534 -10.218 -23.532 1.00 93.06 206 THR A O 1
ATOM 1624 N N . GLN A 1 207 ? 8.959 -8.568 -22.122 1.00 92.69 207 GLN A N 1
ATOM 1625 C CA . GLN A 1 207 ? 9.454 -7.485 -22.972 1.00 92.69 207 GLN A CA 1
ATOM 1626 C C . GLN A 1 207 ? 10.968 -7.565 -23.205 1.00 92.69 207 GLN A C 1
ATOM 1628 O O . GLN A 1 207 ? 11.416 -7.362 -24.331 1.00 92.69 207 GLN A O 1
ATOM 1633 N N . LEU A 1 208 ? 11.753 -7.935 -22.186 1.00 91.19 208 LEU A N 1
ATOM 1634 C CA . LEU A 1 208 ? 13.190 -8.173 -22.345 1.00 91.19 208 LEU A CA 1
ATOM 1635 C C . LEU A 1 208 ? 13.488 -9.304 -23.336 1.00 91.19 208 LEU A C 1
ATOM 1637 O O . LEU A 1 208 ? 14.379 -9.150 -24.165 1.00 91.19 208 LEU A O 1
ATOM 1641 N N . ARG A 1 209 ? 12.742 -10.418 -23.280 1.00 89.56 209 ARG A N 1
ATOM 1642 C CA . ARG A 1 209 ? 12.927 -11.552 -24.207 1.00 89.56 209 ARG A CA 1
ATOM 1643 C C . ARG A 1 209 ? 12.605 -11.177 -25.649 1.00 89.56 209 ARG A C 1
ATOM 1645 O O . ARG A 1 209 ? 13.330 -11.568 -26.558 1.00 89.56 209 ARG A O 1
ATOM 1652 N N . VAL A 1 210 ? 11.528 -10.420 -25.857 1.00 86.62 210 VAL A N 1
ATOM 1653 C CA . VAL A 1 210 ? 11.153 -9.932 -27.192 1.00 86.62 210 VAL A CA 1
ATOM 1654 C C . VAL A 1 210 ? 12.217 -8.972 -27.724 1.00 86.62 210 VAL A C 1
ATOM 1656 O O . VAL A 1 210 ? 12.641 -9.110 -28.868 1.00 86.62 210 VAL A O 1
ATOM 1659 N N . ALA A 1 211 ? 12.710 -8.056 -26.885 1.00 82.06 211 ALA A N 1
ATOM 1660 C CA . ALA A 1 211 ? 13.777 -7.134 -27.262 1.00 82.06 211 ALA A CA 1
ATOM 1661 C C . ALA A 1 211 ? 15.086 -7.864 -27.613 1.00 82.06 211 ALA A C 1
ATOM 1663 O O . ALA A 1 211 ? 15.736 -7.505 -28.592 1.00 82.06 211 ALA A O 1
ATOM 1664 N N . SER A 1 212 ? 15.456 -8.913 -26.868 1.00 77.38 212 SER A N 1
ATOM 1665 C CA . SER A 1 212 ? 16.639 -9.722 -27.188 1.00 77.38 212 SER A CA 1
ATOM 1666 C C . SER A 1 212 ? 16.461 -10.552 -28.462 1.00 77.38 212 SER A C 1
ATOM 1668 O O . SER A 1 212 ? 17.382 -10.621 -29.266 1.00 77.38 212 SER A O 1
ATOM 1670 N N . ALA A 1 213 ? 15.278 -11.131 -28.692 1.00 75.75 213 ALA A N 1
ATOM 1671 C CA . ALA A 1 213 ? 15.004 -11.929 -29.889 1.00 75.75 213 ALA A CA 1
ATOM 1672 C C . ALA A 1 213 ? 14.954 -11.076 -31.172 1.00 75.75 213 ALA A C 1
ATOM 1674 O O . ALA A 1 213 ? 15.378 -11.526 -32.233 1.00 75.75 213 ALA A O 1
ATOM 1675 N N . GLY A 1 214 ? 14.488 -9.825 -31.079 1.00 60.97 214 GLY A N 1
ATOM 1676 C CA . GLY A 1 214 ? 14.513 -8.876 -32.196 1.00 60.97 214 GLY A CA 1
ATOM 1677 C C . GLY A 1 214 ? 15.922 -8.423 -32.603 1.00 60.97 214 GLY A C 1
ATOM 1678 O O . GLY A 1 214 ? 16.119 -8.011 -33.742 1.00 60.97 214 GLY A O 1
ATOM 1679 N N . LEU A 1 215 ? 16.907 -8.524 -31.703 1.00 57.53 215 LEU A N 1
ATOM 1680 C CA . LEU A 1 215 ? 18.312 -8.214 -31.990 1.00 57.53 215 LEU A CA 1
ATOM 1681 C C . LEU A 1 215 ? 19.043 -9.377 -32.681 1.00 57.53 215 LEU A C 1
ATOM 1683 O O . LEU A 1 215 ? 19.926 -9.129 -33.497 1.00 57.53 215 LEU A O 1
ATOM 1687 N N . GLU A 1 216 ? 18.659 -10.631 -32.418 1.00 52.38 216 GLU A N 1
ATOM 1688 C CA . GLU A 1 216 ? 19.269 -11.810 -33.060 1.00 52.38 216 GLU A CA 1
ATOM 1689 C C . GLU A 1 216 ? 18.815 -12.021 -34.517 1.00 52.38 216 GLU A C 1
ATOM 1691 O O . GLU A 1 216 ? 19.531 -12.642 -35.297 1.00 52.38 216 GLU A O 1
ATOM 1696 N N . GLY A 1 217 ? 17.671 -11.458 -34.924 1.00 49.75 217 GLY A N 1
ATOM 1697 C CA . GLY A 1 217 ? 17.180 -11.500 -36.311 1.00 49.75 217 GLY A CA 1
ATOM 1698 C C . GLY A 1 217 ? 17.789 -10.455 -37.261 1.00 49.75 217 GLY A C 1
ATOM 1699 O O . GLY A 1 217 ? 17.427 -10.428 -38.434 1.00 49.75 217 GLY A O 1
ATOM 1700 N N . CYS A 1 218 ? 18.683 -9.591 -36.767 1.00 43.19 218 CYS A N 1
ATOM 1701 C CA . CYS A 1 218 ? 19.290 -8.474 -37.507 1.00 43.19 218 CYS A CA 1
ATOM 1702 C C . CYS A 1 218 ? 20.821 -8.592 -37.636 1.00 43.19 218 CYS A C 1
ATOM 1704 O O . CYS A 1 218 ? 21.511 -7.578 -37.753 1.00 43.19 218 CYS A O 1
ATOM 1706 N N . LEU A 1 219 ? 21.368 -9.808 -37.604 1.00 39.50 219 LEU A N 1
ATOM 1707 C CA . LEU A 1 2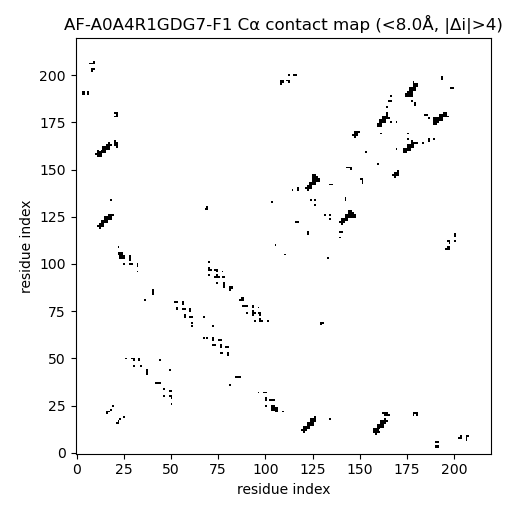19 ? 22.757 -10.056 -37.999 1.00 39.50 219 LEU A CA 1
ATOM 1708 C C . LEU A 1 219 ? 22.793 -10.484 -39.482 1.00 39.50 219 LEU A C 1
ATOM 1710 O O . LEU A 1 219 ? 22.030 -11.381 -39.843 1.00 39.50 219 LEU A O 1
ATOM 1714 N N . PRO A 1 220 ? 23.600 -9.819 -40.337 1.00 50.59 220 PRO A N 1
ATOM 1715 C CA . PRO A 1 220 ? 23.725 -10.133 -41.763 1.00 50.59 220 PRO A CA 1
ATOM 1716 C C . PRO A 1 220 ? 24.406 -11.479 -42.035 1.00 50.59 220 PRO A C 1
ATOM 1718 O O . PRO A 1 220 ? 25.227 -11.918 -41.196 1.00 50.59 220 PRO A O 1
#